Protein AF-A0A8J6UR47-F1 (afdb_monomer)

Solvent-accessible surface area (backbone atoms only — not comparable to full-atom values): 11056 Å² total; per-residue (Å²): 146,79,80,80,75,80,76,66,67,78,67,58,62,66,67,68,67,74,75,74,86,72,81,72,79,75,72,76,79,81,71,54,48,67,54,49,37,39,41,28,34,36,39,40,59,47,39,8,29,86,83,71,46,82,30,94,40,46,65,60,36,25,21,44,38,67,42,78,35,27,23,68,40,41,34,63,73,47,46,87,42,55,69,36,68,37,52,61,58,62,49,46,66,76,70,62,89,61,65,35,85,54,35,31,38,43,95,66,39,34,34,28,36,57,45,79,44,81,77,41,79,36,67,57,35,41,30,41,37,31,39,29,41,31,42,35,89,80,38,35,75,22,59,26,42,40,37,41,40,36,36,64,54,96,91,41,59,46,44,45,34,47,36,38,38,54,77,80,74,84,66,82,71,67,63,61,59,58,48,52,52,49,52,52,51,50,52,55,55,53,53,57,64,68,71,75,115

Structure (mmCIF, N/CA/C/O backbone):
data_AF-A0A8J6UR47-F1
#
_entry.id   AF-A0A8J6UR47-F1
#
loop_
_atom_site.group_PDB
_atom_site.id
_atom_site.type_symbol
_atom_site.label_atom_id
_atom_site.label_alt_id
_atom_site.label_comp_id
_atom_site.label_asym_id
_atom_site.label_entity_id
_atom_site.label_seq_id
_atom_site.pdbx_PDB_ins_code
_atom_site.Cartn_x
_atom_site.Cartn_y
_atom_site.Cartn_z
_atom_site.occupancy
_atom_site.B_iso_or_equiv
_atom_site.auth_seq_id
_atom_site.auth_comp_id
_atom_site.auth_asym_id
_atom_site.auth_atom_id
_atom_site.pdbx_PDB_model_num
ATOM 1 N N . MET A 1 1 ? -72.571 7.390 54.461 1.00 49.75 1 MET A N 1
ATOM 2 C CA . MET A 1 1 ? -71.162 6.994 54.233 1.00 49.75 1 MET A CA 1
ATOM 3 C C . MET A 1 1 ? -70.777 7.297 52.783 1.00 49.75 1 MET A C 1
ATOM 5 O O . MET A 1 1 ? -70.480 6.379 52.039 1.00 49.75 1 MET A O 1
ATOM 9 N N . GLU A 1 2 ? -70.810 8.562 52.348 1.00 52.50 2 GLU A N 1
ATOM 10 C CA . GLU A 1 2 ? -70.699 8.861 50.901 1.00 52.50 2 GLU A CA 1
ATOM 11 C C . GLU A 1 2 ? -69.886 10.122 50.566 1.00 52.50 2 GLU A C 1
ATOM 13 O O . GLU A 1 2 ? -69.765 10.511 49.412 1.00 52.50 2 GLU A O 1
ATOM 18 N N . GLU A 1 3 ? -69.267 10.759 51.563 1.00 49.03 3 GLU A N 1
ATOM 19 C CA . GLU A 1 3 ? -68.570 12.039 51.361 1.00 49.03 3 GLU A CA 1
ATOM 20 C C . GLU A 1 3 ? -67.036 11.911 51.318 1.00 49.03 3 GLU A C 1
ATOM 22 O O . GLU A 1 3 ? -66.323 12.862 51.001 1.00 49.03 3 GLU A O 1
ATOM 27 N N . LYS A 1 4 ? -66.488 10.717 51.592 1.00 50.34 4 LYS A N 1
ATOM 28 C CA . LYS A 1 4 ? -65.030 10.496 51.633 1.00 50.34 4 LYS A CA 1
ATOM 29 C C . LYS A 1 4 ? -64.396 10.064 50.303 1.00 50.34 4 LYS A C 1
ATOM 31 O O . LYS A 1 4 ? -63.174 10.098 50.205 1.00 50.34 4 LYS A O 1
ATOM 36 N N . MET A 1 5 ? -65.169 9.728 49.264 1.00 48.97 5 MET A N 1
ATOM 37 C CA . MET A 1 5 ? -64.606 9.206 48.000 1.00 48.97 5 MET A CA 1
ATOM 38 C C . MET A 1 5 ? -64.334 10.253 46.905 1.00 48.97 5 MET A C 1
ATOM 40 O O . MET A 1 5 ? -63.694 9.923 45.913 1.00 48.97 5 MET A O 1
ATOM 44 N N . LYS A 1 6 ? -64.728 11.526 47.066 1.00 47.56 6 LYS A N 1
ATOM 45 C CA . LYS A 1 6 ? -64.530 12.553 46.015 1.00 47.56 6 LYS A CA 1
ATOM 46 C C . LYS A 1 6 ? -63.194 13.307 46.057 1.00 47.56 6 LYS A C 1
ATOM 48 O O . LYS A 1 6 ? -62.893 14.041 45.123 1.00 47.56 6 LYS A O 1
ATOM 53 N N . LYS A 1 7 ? -62.367 13.134 47.096 1.00 48.09 7 LYS A N 1
ATOM 54 C CA . LYS A 1 7 ? -61.097 13.883 47.250 1.00 48.09 7 LYS A CA 1
ATOM 55 C C . LYS A 1 7 ? -59.827 13.083 46.938 1.00 48.09 7 LYS A C 1
ATOM 57 O O . LYS A 1 7 ? -58.738 13.644 47.031 1.00 48.09 7 LYS A O 1
ATOM 62 N N . LEU A 1 8 ? -59.940 11.809 46.553 1.00 44.16 8 LEU A N 1
ATOM 63 C CA . LEU A 1 8 ? -58.767 10.966 46.280 1.00 44.16 8 LEU A CA 1
ATOM 64 C C . LEU A 1 8 ? -58.253 11.044 44.832 1.00 44.16 8 LEU A C 1
ATOM 66 O O . LEU A 1 8 ? -57.141 10.605 44.565 1.00 44.16 8 LEU A O 1
ATOM 70 N N . VAL A 1 9 ? -59.020 11.625 43.907 1.00 50.41 9 VAL A N 1
ATOM 71 C CA . VAL A 1 9 ? -58.693 11.579 42.472 1.00 50.41 9 VAL A CA 1
ATOM 72 C C . VAL A 1 9 ? -57.673 12.639 41.993 1.00 50.41 9 VAL A C 1
ATOM 74 O O . VAL A 1 9 ? -56.889 12.304 41.110 1.00 50.41 9 VAL A O 1
ATOM 77 N N . PRO A 1 10 ? -57.538 13.868 42.547 1.00 39.75 10 PRO A N 1
ATOM 78 C CA . PRO A 1 10 ? -56.651 14.857 41.922 1.00 39.75 10 PRO A CA 1
ATOM 79 C C . PRO A 1 10 ? -55.172 14.729 42.329 1.00 39.75 10 PRO A C 1
ATOM 81 O O . PRO A 1 10 ? -54.323 15.377 41.725 1.00 39.75 10 PRO A O 1
ATOM 84 N N . LYS A 1 11 ? -54.823 13.911 43.335 1.00 38.84 11 LYS A N 1
ATOM 85 C CA . LYS A 1 11 ? -53.430 13.799 43.820 1.00 38.84 11 LYS A CA 1
ATOM 86 C C . LYS A 1 11 ? -52.596 12.723 43.118 1.00 38.84 11 LYS A C 1
ATOM 88 O O . LYS A 1 11 ? -51.374 12.790 43.180 1.00 38.84 11 LYS A O 1
ATOM 93 N N . MET A 1 12 ? -53.224 11.780 42.414 1.00 36.28 12 MET A N 1
ATOM 94 C CA . MET A 1 12 ? -52.506 10.732 41.673 1.00 36.28 12 MET A CA 1
ATOM 95 C C . MET A 1 12 ? -52.068 11.164 40.264 1.00 36.28 12 MET A C 1
ATOM 97 O O . MET A 1 12 ? -51.089 10.625 39.758 1.00 36.28 12 MET A O 1
ATOM 101 N N . SER A 1 13 ? -52.695 12.181 39.658 1.00 38.81 13 SER A N 1
ATOM 102 C CA . SER A 1 13 ? -52.268 12.693 38.341 1.00 38.81 13 SER A CA 1
ATOM 103 C C . SER A 1 13 ? -51.018 13.575 38.382 1.00 38.81 13 SER A C 1
ATOM 105 O O . SER A 1 13 ? -50.321 13.666 37.379 1.00 38.81 13 SER A O 1
ATOM 107 N N . ALA A 1 14 ? -50.689 14.193 39.521 1.00 36.78 14 ALA A N 1
ATOM 108 C CA . ALA A 1 14 ? -49.487 15.026 39.632 1.00 36.78 14 ALA A CA 1
ATOM 109 C C . ALA A 1 14 ? -48.205 14.205 39.864 1.00 36.78 14 ALA A C 1
ATOM 111 O O . ALA A 1 14 ? -47.115 14.666 39.544 1.00 36.78 14 ALA A O 1
ATOM 112 N N . PHE A 1 15 ? -48.325 12.980 40.387 1.00 36.59 15 PHE A N 1
ATOM 113 C CA . PHE A 1 15 ? -47.167 12.125 40.671 1.00 36.59 15 PHE A CA 1
ATOM 114 C C . PHE A 1 15 ? -46.784 11.220 39.489 1.00 36.59 15 PHE A C 1
ATOM 116 O O . PHE A 1 15 ? -45.647 10.770 39.403 1.00 36.59 15 PHE A O 1
ATOM 123 N N . LEU A 1 16 ? -47.705 10.998 38.543 1.00 36.16 16 LEU A N 1
ATOM 124 C CA . LEU A 1 16 ? -47.467 10.173 37.352 1.00 36.16 16 LEU A CA 1
ATOM 125 C C . LEU A 1 16 ? -47.016 10.981 36.119 1.00 36.16 16 LEU A C 1
ATOM 127 O O . LEU A 1 16 ? -46.625 10.396 35.115 1.00 36.16 16 LEU A O 1
ATOM 131 N N . MET A 1 17 ? -47.026 12.317 36.187 1.00 37.50 17 MET A N 1
ATOM 132 C CA . MET A 1 17 ? -46.558 13.192 35.097 1.00 37.50 17 MET A CA 1
ATOM 133 C C . MET A 1 17 ? -45.096 13.646 35.268 1.00 37.50 17 MET A C 1
ATOM 135 O O . MET A 1 17 ? -44.550 14.329 34.409 1.00 37.50 17 MET A O 1
ATOM 139 N N . MET A 1 18 ? -44.443 13.250 36.366 1.00 41.25 18 MET A N 1
ATOM 140 C CA . MET A 1 18 ? -43.078 13.664 36.724 1.00 41.25 18 MET A CA 1
ATOM 141 C C . MET A 1 18 ? -42.034 12.549 36.534 1.00 41.25 18 MET A C 1
ATOM 143 O O . MET A 1 18 ? -40.922 12.648 37.043 1.00 41.25 18 MET A O 1
ATOM 147 N N . ALA A 1 19 ? -42.385 11.491 35.795 1.00 40.53 19 ALA A N 1
ATOM 148 C CA . ALA A 1 19 ? -41.498 10.368 35.472 1.00 40.53 19 ALA A CA 1
ATOM 149 C C . ALA A 1 19 ? -41.105 10.298 33.979 1.00 40.53 19 ALA A C 1
ATOM 151 O O . ALA A 1 19 ? -40.343 9.420 33.588 1.00 40.53 19 ALA A O 1
ATOM 152 N N . THR A 1 20 ? -41.589 11.220 33.139 1.00 46.50 20 THR A N 1
ATOM 153 C CA . THR A 1 20 ? -41.440 11.170 31.669 1.00 46.50 20 THR A CA 1
ATOM 154 C C . THR A 1 20 ? -40.542 12.255 31.065 1.00 46.50 20 THR A C 1
ATOM 156 O O . THR A 1 20 ? -40.419 12.320 29.848 1.00 46.50 20 THR A O 1
ATOM 159 N N . PHE A 1 21 ? -39.860 13.076 31.874 1.00 45.94 21 PHE A N 1
ATOM 160 C CA . PHE A 1 21 ? -38.950 14.128 31.374 1.00 45.94 21 PHE A CA 1
ATOM 161 C C . PHE A 1 21 ? -37.454 13.779 31.481 1.00 45.94 21 PHE A C 1
ATOM 163 O O . PHE A 1 21 ? -36.591 14.632 31.304 1.00 45.94 21 PHE A O 1
ATOM 170 N N . GLY A 1 22 ? -37.137 12.524 31.797 1.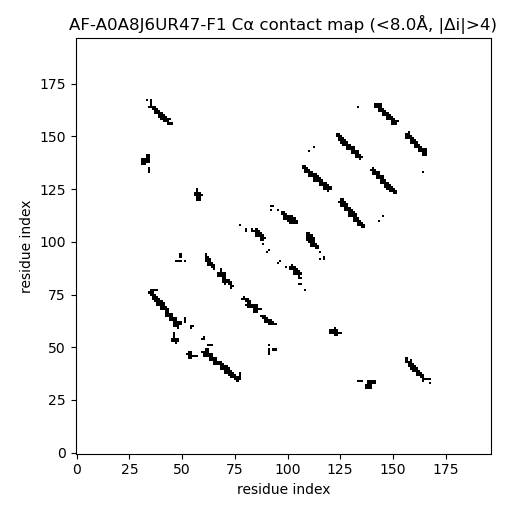00 44.84 22 GLY A N 1
ATOM 171 C CA . GLY A 1 22 ? -35.772 12.061 32.039 1.00 44.84 22 GLY A CA 1
ATOM 172 C C . GLY A 1 22 ? -35.298 10.999 31.056 1.00 44.84 22 GLY A C 1
ATOM 173 O O . GLY A 1 22 ? -34.491 10.162 31.444 1.00 44.84 22 GLY A O 1
ATOM 174 N N . MET A 1 23 ? -35.793 10.972 29.814 1.00 48.00 23 MET A N 1
ATOM 175 C CA . MET A 1 23 ? -35.152 10.161 28.775 1.00 48.00 23 MET A CA 1
ATOM 176 C C . MET A 1 23 ? -33.895 10.911 28.329 1.00 48.00 23 MET A C 1
ATOM 178 O O . MET A 1 23 ? -33.895 11.639 27.340 1.00 48.00 23 MET A O 1
ATOM 182 N N . PHE A 1 24 ? -32.845 10.804 29.151 1.00 48.91 24 PHE A N 1
ATOM 183 C CA . PHE A 1 24 ? -31.494 11.206 28.791 1.00 48.91 24 PHE A CA 1
ATOM 184 C C . PHE A 1 24 ? -31.166 10.509 27.473 1.00 48.91 24 PHE A C 1
ATOM 186 O O . PHE A 1 24 ? -31.014 9.288 27.419 1.00 48.91 24 PHE A O 1
ATOM 193 N N . LEU A 1 25 ? -31.097 11.302 26.406 1.00 47.34 25 LEU A N 1
ATOM 194 C CA . LEU A 1 25 ? -30.374 10.962 25.195 1.00 47.34 25 LEU A CA 1
ATOM 195 C C . LEU A 1 25 ? -28.933 10.672 25.620 1.00 47.34 25 LEU A C 1
ATOM 197 O O . LEU A 1 25 ? -28.100 11.571 25.695 1.00 47.34 25 LEU A O 1
ATOM 201 N N . PHE A 1 26 ? -28.637 9.414 25.934 1.00 49.38 26 PHE A N 1
ATOM 202 C CA . PHE A 1 26 ? -27.277 8.922 25.841 1.00 49.38 26 PHE A CA 1
ATOM 203 C C . PHE A 1 26 ? -26.979 8.865 24.348 1.00 49.38 26 PHE A C 1
ATOM 205 O O . PHE A 1 26 ? -27.201 7.850 23.693 1.00 49.38 26 PHE A O 1
ATOM 212 N N . ALA A 1 27 ? -26.552 9.997 23.787 1.00 51.75 27 ALA A N 1
ATOM 213 C CA . ALA A 1 27 ? -25.827 9.975 22.536 1.00 51.75 27 ALA A CA 1
ATOM 214 C C . ALA A 1 27 ? -24.599 9.104 22.805 1.00 51.75 27 ALA A C 1
ATOM 216 O O . ALA A 1 27 ? -23.690 9.504 23.534 1.00 51.75 27 ALA A O 1
ATOM 217 N N . THR A 1 28 ? -24.619 7.870 22.308 1.00 46.50 28 THR A N 1
ATOM 218 C CA . THR A 1 28 ? -23.415 7.057 22.236 1.00 46.50 28 THR A CA 1
ATOM 219 C C . THR A 1 28 ? -22.455 7.850 21.370 1.00 46.50 28 THR A C 1
ATOM 221 O O . THR A 1 28 ? -22.660 7.970 20.163 1.00 46.50 28 THR A O 1
ATOM 224 N N . ILE A 1 29 ? -21.455 8.464 21.993 1.00 53.41 29 ILE A N 1
ATOM 225 C CA . ILE A 1 29 ? -20.304 8.987 21.272 1.00 53.41 29 ILE A CA 1
ATOM 226 C C . ILE A 1 29 ? -19.647 7.750 20.662 1.00 53.41 29 ILE A C 1
ATOM 228 O O . ILE A 1 29 ? -18.972 6.994 21.357 1.00 53.41 29 ILE A O 1
ATOM 232 N N . VAL A 1 30 ? -19.947 7.478 19.391 1.00 54.88 30 VAL A N 1
ATOM 233 C CA . VAL A 1 30 ? -19.184 6.525 18.590 1.00 54.88 30 VAL A CA 1
ATOM 234 C C . VAL A 1 30 ? -17.845 7.209 18.359 1.00 54.88 30 VAL A C 1
ATOM 236 O O . VAL A 1 30 ? -17.713 8.040 17.469 1.00 54.88 30 VAL A O 1
ATOM 239 N N . SER A 1 31 ? -16.886 6.949 19.246 1.00 66.44 31 SER A N 1
ATOM 240 C CA . SER A 1 31 ? -15.482 7.200 18.940 1.00 66.44 31 SER A CA 1
ATOM 241 C C . SER A 1 31 ? -15.038 6.032 18.083 1.00 66.44 31 SER A C 1
ATOM 243 O O . SER A 1 31 ? -15.107 4.888 18.539 1.00 66.44 31 SER A O 1
ATOM 245 N N . ALA A 1 32 ? -14.626 6.303 16.853 1.00 75.50 32 ALA A N 1
ATOM 246 C CA . ALA A 1 32 ? -13.892 5.306 16.108 1.00 75.50 32 ALA A CA 1
ATOM 247 C C . ALA A 1 32 ? -12.493 5.174 16.740 1.00 75.50 32 ALA A C 1
ATOM 249 O O . ALA A 1 32 ? -12.007 6.092 17.402 1.00 75.50 32 ALA A O 1
ATOM 250 N N . ALA A 1 33 ? -11.921 3.975 16.684 1.00 87.31 33 ALA A N 1
ATOM 251 C CA . ALA A 1 33 ? -10.564 3.721 17.154 1.00 87.31 33 ALA A CA 1
ATOM 252 C C . ALA A 1 33 ? -9.613 3.760 15.949 1.00 87.31 33 ALA A C 1
ATOM 254 O O . ALA A 1 33 ? -10.063 3.488 14.832 1.00 87.31 33 ALA A O 1
ATOM 255 N N . PRO A 1 34 ? -8.319 4.068 16.140 1.00 90.56 34 PRO A N 1
ATOM 256 C CA . PRO A 1 34 ? -7.341 3.897 15.076 1.00 90.56 34 PRO A CA 1
ATOM 257 C C . PRO A 1 34 ? -7.241 2.422 14.673 1.00 90.56 34 PRO A C 1
ATOM 259 O O . PRO A 1 34 ? -7.461 1.529 15.492 1.00 90.56 34 PRO A O 1
ATOM 262 N N . ILE A 1 35 ? -6.868 2.184 13.420 1.00 89.56 35 ILE A N 1
ATOM 263 C CA . ILE A 1 35 ? -6.634 0.851 12.866 1.00 89.56 35 ILE A CA 1
ATOM 264 C C . ILE A 1 35 ? -5.319 0.315 13.433 1.00 89.56 35 ILE A C 1
ATOM 266 O O . ILE A 1 35 ? -4.281 0.963 13.316 1.00 89.56 35 ILE A O 1
ATOM 270 N N . VAL A 1 36 ? -5.345 -0.877 14.024 1.00 91.56 36 VAL A N 1
ATOM 271 C CA . VAL A 1 36 ? -4.174 -1.555 14.582 1.00 91.56 36 VAL A CA 1
ATOM 272 C C . VAL A 1 36 ? -4.062 -2.966 14.021 1.00 91.56 36 VAL A C 1
ATOM 274 O O . VAL A 1 36 ? -4.897 -3.835 14.267 1.00 91.56 36 VAL A O 1
ATOM 277 N N . GLY A 1 37 ? -2.967 -3.237 13.323 1.00 89.56 37 GLY A N 1
ATOM 278 C CA . GLY A 1 37 ? -2.638 -4.572 12.858 1.00 89.56 37 GLY A CA 1
ATOM 279 C C . GLY A 1 37 ? -1.508 -4.590 11.842 1.00 89.56 37 GLY A C 1
ATOM 280 O O . GLY A 1 37 ? -0.879 -3.575 11.537 1.00 89.56 37 GLY A O 1
ATOM 281 N N . GLU A 1 38 ? -1.277 -5.781 11.312 1.00 89.12 38 GLU A N 1
ATOM 282 C CA . GLU A 1 38 ? -0.366 -6.009 10.201 1.00 89.12 38 GLU A CA 1
ATOM 283 C C . GLU A 1 38 ? -1.128 -6.737 9.105 1.00 89.12 38 GLU A C 1
ATOM 285 O O . GLU A 1 38 ? -1.902 -7.663 9.375 1.00 89.12 38 GLU A O 1
ATOM 290 N N . ILE A 1 39 ? -0.888 -6.313 7.871 1.00 92.62 39 ILE A N 1
ATOM 291 C CA . ILE A 1 39 ? -1.375 -6.992 6.688 1.00 92.62 39 ILE A CA 1
ATOM 292 C C . ILE A 1 39 ? -0.223 -7.171 5.707 1.00 92.62 39 ILE A C 1
ATOM 294 O O . ILE A 1 39 ? 0.480 -6.231 5.336 1.00 92.62 39 ILE A O 1
ATOM 298 N N . GLN A 1 40 ? -0.013 -8.419 5.316 1.00 93.12 40 GLN A N 1
ATOM 299 C CA . GLN A 1 40 ? 0.973 -8.819 4.335 1.00 93.12 40 GLN A CA 1
ATOM 300 C C . GLN A 1 40 ? 0.282 -9.474 3.169 1.00 93.12 40 GLN A C 1
ATOM 302 O O . GLN A 1 40 ? -0.748 -10.143 3.299 1.00 93.12 40 GLN A O 1
ATOM 307 N N . PHE A 1 41 ? 0.914 -9.345 2.026 1.00 91.06 41 PHE A N 1
ATOM 308 C CA . PHE A 1 41 ? 0.325 -9.829 0.799 1.00 91.06 41 PHE A CA 1
ATOM 309 C C . PHE A 1 41 ? 1.388 -10.306 -0.173 1.00 91.06 41 PHE A C 1
ATOM 311 O O . PHE A 1 41 ? 2.594 -10.090 -0.010 1.00 91.06 41 PHE A O 1
ATOM 318 N N . GLU A 1 42 ? 0.894 -11.068 -1.128 1.00 88.44 42 GLU A N 1
ATOM 319 C CA . GLU A 1 42 ? 1.654 -11.794 -2.119 1.00 88.44 42 GLU A CA 1
ATOM 320 C C . GLU A 1 42 ? 0.897 -11.755 -3.441 1.00 88.44 42 GLU A C 1
ATOM 322 O O . GLU A 1 42 ? -0.310 -11.518 -3.482 1.00 88.44 42 GLU A O 1
ATOM 327 N N . GLY A 1 43 ? 1.615 -11.952 -4.533 1.00 86.50 43 GLY A N 1
ATOM 328 C CA . GLY A 1 43 ? 1.044 -11.879 -5.866 1.00 86.50 43 GLY A CA 1
ATOM 329 C C . GLY A 1 43 ? 2.143 -11.760 -6.899 1.00 86.50 43 GLY A C 1
ATOM 330 O O . GLY A 1 43 ? 3.304 -12.090 -6.625 1.00 86.50 43 GLY A O 1
ATOM 331 N N . SER A 1 44 ? 1.769 -11.263 -8.070 1.00 83.31 44 SER A N 1
ATOM 332 C CA . SER A 1 44 ? 2.675 -11.062 -9.191 1.00 83.31 44 SER A CA 1
ATOM 333 C C . SER A 1 44 ? 2.649 -9.616 -9.678 1.00 83.31 44 SER A C 1
ATOM 335 O O . SER A 1 44 ? 1.719 -8.857 -9.411 1.00 83.31 44 SER A O 1
ATOM 337 N N . SER A 1 45 ? 3.734 -9.191 -10.321 1.00 87.00 45 SER A N 1
ATOM 338 C CA . SER A 1 45 ? 3.824 -7.860 -10.920 1.00 87.00 45 SER A CA 1
ATOM 339 C C . SER A 1 45 ? 4.652 -7.919 -12.179 1.00 87.00 45 SER A C 1
ATOM 341 O O . SER A 1 45 ? 5.678 -8.611 -12.231 1.00 87.00 45 SER A O 1
ATOM 343 N N . GLN A 1 46 ? 4.253 -7.112 -13.148 1.00 88.69 46 GLN A N 1
ATOM 344 C CA . GLN A 1 46 ? 5.050 -6.807 -14.317 1.00 88.69 46 GLN A CA 1
ATOM 345 C C . GLN A 1 46 ? 5.843 -5.530 -14.056 1.00 88.69 46 GLN A C 1
ATOM 347 O O . GLN A 1 46 ? 5.309 -4.529 -13.577 1.00 88.69 46 GLN A O 1
ATOM 352 N N . LEU A 1 47 ? 7.132 -5.572 -14.374 1.00 91.06 47 LEU A N 1
ATOM 353 C CA . LEU A 1 47 ? 7.970 -4.382 -14.386 1.00 91.06 47 LEU A CA 1
ATOM 354 C C . LEU A 1 47 ? 7.601 -3.542 -15.599 1.00 91.06 47 LEU A C 1
ATOM 356 O O . LEU A 1 47 ? 7.392 -4.102 -16.677 1.00 91.06 47 LEU A O 1
ATOM 360 N N . THR A 1 48 ? 7.564 -2.221 -15.448 1.00 92.88 48 THR A N 1
ATOM 361 C CA . THR A 1 48 ? 7.320 -1.320 -16.574 1.00 92.88 48 THR A CA 1
ATOM 362 C C . THR A 1 48 ? 8.311 -0.173 -16.659 1.00 92.88 48 THR A C 1
ATOM 364 O O . THR A 1 48 ? 8.943 0.178 -15.668 1.00 92.88 48 THR A O 1
ATOM 367 N N . ASP A 1 49 ? 8.436 0.421 -17.842 1.00 93.50 49 ASP A N 1
ATOM 368 C CA . ASP A 1 49 ? 9.020 1.754 -18.021 1.00 93.50 49 ASP A CA 1
ATOM 369 C C . ASP A 1 49 ? 8.027 2.859 -17.591 1.00 93.50 49 ASP A C 1
ATOM 371 O O . ASP A 1 49 ? 6.883 2.575 -17.212 1.00 93.50 49 ASP A O 1
ATOM 375 N N . GLY A 1 50 ? 8.440 4.129 -17.668 1.00 90.38 50 GLY A N 1
ATOM 376 C CA . GLY A 1 50 ? 7.616 5.298 -17.345 1.00 90.38 50 GLY A CA 1
ATOM 377 C C . GLY A 1 50 ? 6.417 5.518 -18.275 1.00 90.38 50 GLY A C 1
ATOM 378 O O . GLY A 1 50 ? 5.576 6.372 -18.003 1.00 90.38 50 GLY A O 1
ATOM 379 N N . ALA A 1 51 ? 6.309 4.744 -19.358 1.00 90.69 51 ALA A N 1
ATOM 380 C CA . ALA A 1 51 ? 5.171 4.716 -20.271 1.00 90.69 51 ALA A CA 1
ATOM 381 C C . ALA A 1 51 ? 4.316 3.442 -20.110 1.00 90.69 51 ALA A C 1
ATOM 383 O O . ALA A 1 51 ? 3.446 3.180 -20.944 1.00 90.69 51 ALA A O 1
ATOM 384 N N . TYR A 1 52 ? 4.526 2.672 -19.036 1.00 90.56 52 TYR A N 1
ATOM 385 C CA . TYR A 1 52 ? 3.814 1.433 -18.720 1.00 90.56 52 TYR A CA 1
ATOM 386 C C . TYR A 1 52 ? 4.027 0.271 -19.714 1.00 90.56 52 TYR A C 1
ATOM 388 O O . TYR A 1 52 ? 3.233 -0.683 -19.724 1.00 90.56 52 TYR A O 1
ATOM 396 N N . ASN A 1 53 ? 5.088 0.301 -20.525 1.00 91.75 53 ASN A N 1
ATOM 397 C CA . ASN A 1 53 ? 5.495 -0.843 -21.347 1.00 91.75 53 ASN A CA 1
ATOM 398 C C . ASN A 1 53 ? 6.321 -1.831 -20.513 1.00 91.75 53 ASN A C 1
ATOM 400 O O . ASN A 1 53 ? 7.030 -1.387 -19.615 1.00 91.75 53 ASN A O 1
ATOM 404 N N . PRO A 1 54 ? 6.293 -3.145 -20.806 1.00 89.12 54 PRO A N 1
ATOM 405 C CA . PRO A 1 54 ? 7.075 -4.129 -20.059 1.00 89.12 54 PRO A CA 1
ATOM 406 C C . PRO A 1 54 ? 8.579 -3.816 -20.039 1.00 89.12 54 PRO A C 1
ATOM 408 O O . PRO A 1 54 ? 9.205 -3.659 -21.088 1.00 89.12 54 PRO A O 1
ATOM 411 N N . ALA A 1 55 ? 9.161 -3.778 -18.843 1.00 86.62 55 ALA A N 1
ATOM 412 C CA . ALA A 1 55 ? 10.597 -3.680 -18.623 1.00 86.62 55 ALA A CA 1
ATOM 413 C C . ALA A 1 55 ? 11.197 -5.075 -18.393 1.00 86.62 55 ALA A C 1
ATOM 415 O O . ALA A 1 55 ? 10.614 -5.930 -17.728 1.00 86.62 55 ALA A O 1
ATOM 416 N N . GLN A 1 56 ? 12.396 -5.303 -18.930 1.00 81.50 56 GLN A N 1
ATOM 417 C CA . GLN A 1 56 ? 13.022 -6.632 -18.935 1.00 81.50 56 GLN A CA 1
ATOM 418 C C . GLN A 1 56 ? 13.796 -6.948 -17.650 1.00 81.50 56 GLN A C 1
ATOM 420 O O . GLN A 1 56 ? 14.081 -8.111 -17.374 1.00 81.50 56 GLN A O 1
ATOM 425 N N . THR A 1 57 ? 14.182 -5.922 -16.892 1.00 83.56 57 THR A N 1
ATOM 426 C CA . THR A 1 57 ? 14.979 -6.053 -15.667 1.00 83.56 57 THR A CA 1
ATOM 427 C C . THR A 1 57 ? 14.532 -5.032 -14.634 1.00 83.56 57 THR A C 1
ATOM 429 O O . THR A 1 57 ? 13.973 -3.996 -15.002 1.00 83.56 57 THR A O 1
ATOM 432 N N . PHE A 1 58 ? 14.841 -5.280 -13.358 1.00 86.88 58 PHE A N 1
ATOM 433 C CA . PHE A 1 58 ? 14.613 -4.286 -12.311 1.00 86.88 58 PHE A CA 1
ATOM 434 C C . PHE A 1 58 ? 15.421 -3.013 -12.565 1.00 86.88 58 PHE A C 1
ATOM 436 O O . PHE A 1 58 ? 14.867 -1.935 -12.422 1.00 86.88 58 PHE A O 1
ATOM 443 N N . ALA A 1 59 ? 16.664 -3.111 -13.049 1.00 87.31 59 ALA A N 1
ATOM 444 C CA . ALA A 1 59 ? 17.517 -1.949 -13.326 1.00 87.31 59 ALA A CA 1
ATOM 445 C C . ALA A 1 59 ? 16.943 -0.980 -14.379 1.00 87.31 59 ALA A C 1
ATOM 447 O O . ALA A 1 59 ? 17.282 0.197 -14.371 1.00 87.31 59 ALA A O 1
ATOM 448 N N . SER A 1 60 ? 16.099 -1.474 -15.287 1.00 88.31 60 SER A N 1
ATOM 449 C CA . SER A 1 60 ? 15.403 -0.670 -16.301 1.00 88.31 60 SER A CA 1
ATOM 450 C C . SER A 1 60 ? 13.950 -0.354 -15.937 1.00 88.31 60 SER A C 1
ATOM 452 O O . SER A 1 60 ? 13.245 0.249 -16.737 1.00 88.31 60 SER A O 1
ATOM 454 N N . ALA A 1 61 ? 13.462 -0.866 -14.807 1.00 92.56 61 ALA A N 1
ATOM 455 C CA . ALA A 1 61 ? 12.091 -0.652 -14.381 1.00 92.56 61 ALA A CA 1
ATOM 456 C C . ALA A 1 61 ? 11.960 0.738 -13.760 1.00 92.56 61 ALA A C 1
ATOM 458 O O . ALA A 1 61 ? 12.767 1.124 -12.918 1.00 92.56 61 ALA A O 1
ATOM 459 N N . GLU A 1 62 ? 10.910 1.441 -14.153 1.00 95.50 62 GLU A N 1
ATOM 460 C CA . GLU A 1 62 ? 10.510 2.741 -13.617 1.00 95.50 62 GLU A CA 1
ATOM 461 C C . GLU A 1 62 ? 9.130 2.659 -12.948 1.00 95.50 62 GLU A C 1
ATOM 463 O O . GLU A 1 62 ? 8.766 3.536 -12.167 1.00 95.50 62 GLU A O 1
ATOM 468 N N . GLY A 1 63 ? 8.363 1.598 -13.227 1.00 94.62 63 GLY A N 1
ATOM 469 C CA . GLY A 1 63 ? 7.033 1.362 -12.685 1.00 94.62 63 GLY A CA 1
ATOM 470 C C . GLY A 1 63 ? 6.701 -0.107 -12.453 1.00 94.62 63 GLY A C 1
ATOM 471 O O . GLY A 1 63 ? 7.467 -1.019 -12.786 1.00 94.62 63 GLY A O 1
ATOM 472 N N . LEU A 1 64 ? 5.540 -0.310 -11.840 1.00 93.44 64 LEU A N 1
ATOM 473 C CA . LEU A 1 64 ? 4.972 -1.606 -11.503 1.00 93.44 64 LEU A CA 1
ATOM 474 C C . LEU A 1 64 ? 3.528 -1.675 -11.981 1.00 93.44 64 LEU A C 1
ATOM 476 O O . LEU A 1 64 ? 2.744 -0.754 -11.749 1.00 93.44 64 LEU A O 1
ATOM 480 N N . LYS A 1 65 ? 3.192 -2.812 -12.590 1.00 92.06 65 LYS A N 1
ATOM 481 C CA . LYS A 1 65 ? 1.815 -3.254 -12.788 1.00 92.06 65 LYS A CA 1
ATOM 482 C C . LYS A 1 65 ? 1.536 -4.463 -11.924 1.00 92.06 65 LYS A C 1
ATOM 484 O O . LYS A 1 65 ? 2.281 -5.440 -12.013 1.00 92.06 65 LYS A O 1
ATOM 489 N N . PHE A 1 66 ? 0.508 -4.404 -11.097 1.00 91.19 66 PHE A N 1
ATOM 490 C CA . PHE A 1 66 ? 0.162 -5.474 -10.171 1.00 91.19 66 PHE A CA 1
ATOM 491 C C . PHE A 1 66 ? -0.847 -6.432 -10.798 1.00 91.19 66 PHE A C 1
ATOM 493 O O . PHE A 1 66 ? -1.771 -6.013 -11.487 1.00 91.19 66 PHE A O 1
ATOM 500 N N . ASP A 1 67 ? -0.671 -7.727 -10.543 1.00 85.81 67 ASP A N 1
ATOM 501 C CA . ASP A 1 67 ? -1.564 -8.771 -11.038 1.00 85.81 67 ASP A CA 1
ATOM 502 C C . ASP A 1 67 ? -1.753 -9.872 -9.985 1.00 85.81 67 ASP A C 1
ATOM 504 O O . ASP A 1 67 ? -0.798 -10.306 -9.328 1.00 85.81 67 ASP A O 1
ATOM 508 N N . ASP A 1 68 ? -3.000 -10.310 -9.818 1.00 86.25 68 ASP A N 1
ATOM 509 C CA . ASP A 1 68 ? -3.415 -11.342 -8.861 1.00 86.25 68 ASP A CA 1
ATOM 510 C C . ASP A 1 68 ? -2.841 -11.158 -7.440 1.00 86.25 68 ASP A C 1
ATOM 512 O O . ASP A 1 68 ? -2.189 -12.035 -6.865 1.00 86.25 68 ASP A O 1
ATOM 516 N N . VAL A 1 69 ? -3.086 -9.990 -6.844 1.00 91.38 69 VAL A N 1
ATOM 517 C CA . VAL A 1 69 ? -2.633 -9.688 -5.482 1.00 91.38 69 VAL A CA 1
ATOM 518 C C . VAL A 1 69 ? -3.607 -10.244 -4.441 1.00 91.38 69 VAL A C 1
ATOM 520 O O . VAL A 1 69 ? -4.810 -9.982 -4.471 1.00 91.38 69 VAL A O 1
ATOM 523 N N . THR A 1 70 ? -3.084 -10.986 -3.466 1.00 93.44 70 THR A N 1
ATOM 524 C CA . THR A 1 70 ? -3.863 -11.597 -2.383 1.00 93.44 70 THR A CA 1
ATOM 525 C C . THR A 1 70 ? -3.227 -11.367 -1.020 1.00 93.44 70 THR A C 1
ATOM 527 O O . THR A 1 70 ? -2.014 -11.205 -0.882 1.00 93.44 70 THR A O 1
ATOM 530 N N . VAL A 1 71 ? -4.054 -11.359 0.022 1.00 93.56 71 VAL A N 1
ATOM 531 C CA . VAL A 1 71 ? -3.588 -11.268 1.407 1.00 93.56 71 VAL A CA 1
ATOM 532 C C . VAL A 1 71 ? -2.977 -12.593 1.836 1.00 93.56 71 VAL A C 1
ATOM 534 O O . VAL A 1 71 ? -3.664 -13.601 1.983 1.00 93.56 71 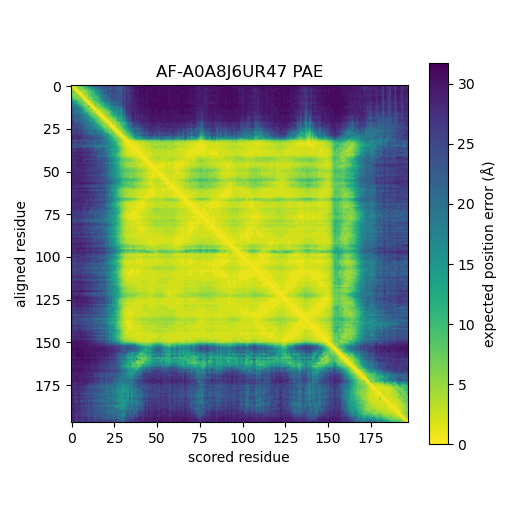VAL A O 1
ATOM 537 N N . LYS A 1 72 ? -1.680 -12.578 2.116 1.00 91.56 72 LYS A N 1
ATOM 538 C CA . LYS A 1 72 ? -0.942 -13.731 2.630 1.00 91.56 72 LYS A CA 1
ATOM 539 C C . LYS A 1 72 ? -1.218 -13.938 4.114 1.00 91.56 72 LYS A C 1
ATOM 541 O O . LYS A 1 72 ? -1.387 -15.061 4.585 1.00 91.56 72 LYS A O 1
ATOM 546 N N . PHE A 1 73 ? -1.219 -12.836 4.858 1.00 90.00 73 PHE A N 1
ATOM 547 C CA . PHE A 1 73 ? -1.289 -12.841 6.309 1.00 90.00 73 PHE A CA 1
ATOM 548 C C . PHE A 1 73 ? -1.923 -11.547 6.814 1.00 90.00 73 PHE A C 1
ATOM 550 O O . PHE A 1 73 ? -1.627 -10.465 6.317 1.00 90.00 73 PHE A O 1
ATOM 557 N N . SER A 1 74 ? -2.791 -11.654 7.813 1.00 92.50 74 SER A N 1
ATOM 558 C CA . SER A 1 74 ? -3.471 -10.521 8.428 1.00 92.50 74 SER A CA 1
ATOM 559 C C . SER A 1 74 ? -3.741 -10.787 9.906 1.00 92.50 74 SER A C 1
ATOM 561 O O . SER A 1 74 ? -4.163 -11.882 10.289 1.00 92.50 74 SER A O 1
ATOM 563 N N . ILE A 1 75 ? -3.493 -9.778 10.740 1.00 91.12 75 ILE A N 1
ATOM 564 C CA . ILE A 1 75 ? -3.724 -9.798 12.191 1.00 91.12 75 ILE A CA 1
ATOM 565 C C . ILE A 1 75 ? -4.265 -8.452 12.678 1.00 91.12 75 ILE A C 1
ATOM 567 O O . ILE A 1 75 ? -4.222 -7.454 11.959 1.00 91.12 75 ILE A O 1
ATOM 571 N N . GLY A 1 76 ? -4.746 -8.417 13.923 1.00 93.06 76 GLY A N 1
ATOM 572 C CA . GLY A 1 76 ? -5.370 -7.223 14.496 1.00 93.06 76 GLY A CA 1
ATOM 573 C C . GLY A 1 76 ? -6.691 -6.919 13.798 1.00 93.06 76 GLY A C 1
ATOM 574 O O . GLY A 1 76 ? -7.461 -7.835 13.515 1.00 93.06 76 GLY A O 1
ATOM 575 N N . ASP A 1 77 ? -6.931 -5.655 13.473 1.00 93.38 77 ASP A N 1
ATOM 576 C CA . ASP A 1 77 ? -8.154 -5.221 12.793 1.00 93.38 77 ASP A CA 1
ATOM 577 C C . ASP A 1 77 ? -8.274 -5.771 11.367 1.00 93.38 77 ASP A C 1
ATOM 579 O O . ASP A 1 77 ? -9.381 -5.938 10.856 1.00 93.38 77 ASP A O 1
ATOM 583 N N . PHE A 1 78 ? -7.150 -6.135 10.743 1.00 94.75 78 PHE A N 1
ATOM 584 C CA . PHE A 1 78 ? -7.142 -6.789 9.435 1.00 94.75 78 PHE A CA 1
ATOM 585 C C . PHE A 1 78 ? -7.498 -8.279 9.501 1.00 94.75 78 PHE A C 1
ATOM 587 O O . PHE A 1 78 ? -7.643 -8.902 8.447 1.00 94.75 78 PHE A O 1
ATOM 594 N N . ALA A 1 79 ? -7.620 -8.873 10.694 1.00 94.81 79 ALA A N 1
ATOM 595 C CA . ALA A 1 79 ? -7.863 -10.303 10.842 1.00 94.81 79 ALA A CA 1
ATOM 596 C C . ALA A 1 79 ? -9.117 -10.757 10.076 1.00 94.81 79 ALA A C 1
ATOM 598 O O . ALA A 1 79 ? -10.158 -10.102 10.079 1.00 94.81 79 ALA A O 1
ATOM 599 N N . GLY A 1 80 ? -9.010 -11.921 9.433 1.00 94.88 80 GLY A N 1
ATOM 600 C CA . GLY A 1 80 ? -10.082 -12.493 8.612 1.00 94.88 80 GLY A CA 1
ATOM 601 C C . GLY A 1 80 ? -9.996 -12.148 7.125 1.00 94.88 80 GLY A C 1
ATOM 602 O O . GLY A 1 80 ? -10.785 -12.682 6.355 1.00 94.88 80 GLY A O 1
ATOM 603 N N . ASN A 1 81 ? -9.017 -11.340 6.705 1.00 94.88 81 ASN A N 1
ATOM 604 C CA . ASN A 1 81 ? -8.771 -11.064 5.288 1.00 94.88 81 ASN A CA 1
ATOM 605 C C . ASN A 1 81 ? -7.777 -12.040 4.638 1.00 94.88 81 ASN A C 1
ATOM 607 O O . ASN A 1 81 ? -7.451 -11.852 3.475 1.00 94.88 81 ASN A O 1
ATOM 611 N N . ASN A 1 82 ? -7.281 -13.073 5.333 1.00 94.50 82 ASN A N 1
ATOM 612 C CA . ASN A 1 82 ? -6.362 -14.052 4.732 1.00 94.50 82 ASN A CA 1
ATOM 613 C C . ASN A 1 82 ? -6.954 -14.657 3.449 1.00 94.50 82 ASN A C 1
ATOM 615 O O . ASN A 1 82 ? -8.114 -15.065 3.425 1.00 94.50 82 ASN A O 1
ATOM 619 N N . SER A 1 83 ? -6.132 -14.722 2.404 1.00 95.19 83 SER A N 1
ATOM 620 C CA . SER A 1 83 ? -6.477 -15.153 1.047 1.00 95.19 83 SER A CA 1
ATOM 621 C C . SER A 1 83 ? -7.515 -14.285 0.325 1.00 95.19 83 SER A C 1
ATOM 623 O O . SER A 1 83 ? -7.930 -14.640 -0.776 1.00 95.19 83 SER A O 1
ATOM 625 N N . ALA A 1 84 ? -7.926 -13.146 0.892 1.00 96.44 84 ALA A N 1
ATOM 626 C CA . ALA A 1 84 ? -8.762 -12.193 0.178 1.00 96.44 84 ALA A CA 1
ATOM 627 C C . ALA A 1 84 ? -7.974 -11.569 -0.978 1.00 96.44 84 ALA A C 1
ATOM 629 O O . ALA A 1 84 ? -6.803 -11.211 -0.827 1.00 96.44 84 ALA A O 1
ATOM 630 N N . THR A 1 85 ? -8.629 -11.419 -2.125 1.00 95.75 85 THR A N 1
ATOM 631 C CA . THR A 1 85 ? -8.086 -10.660 -3.252 1.00 95.75 85 THR A CA 1
ATOM 632 C C . THR A 1 85 ? -8.052 -9.181 -2.892 1.00 95.75 85 THR A C 1
ATOM 634 O O . THR A 1 85 ? -9.041 -8.629 -2.402 1.00 95.75 85 THR A O 1
ATOM 637 N N . ALA A 1 86 ? -6.914 -8.546 -3.142 1.00 94.81 86 ALA A N 1
ATOM 638 C CA . ALA A 1 86 ? -6.733 -7.117 -2.985 1.00 94.81 86 ALA A CA 1
ATOM 639 C C . ALA A 1 86 ? -6.707 -6.447 -4.356 1.00 94.81 86 ALA A C 1
ATOM 641 O O . ALA A 1 86 ? -6.149 -6.986 -5.308 1.00 94.81 86 ALA A O 1
ATOM 642 N N . THR A 1 87 ? -7.282 -5.253 -4.447 1.00 95.44 87 THR A N 1
ATOM 643 C CA . THR A 1 87 ? -7.041 -4.378 -5.600 1.00 95.44 87 THR A CA 1
ATOM 644 C C . THR A 1 87 ? -5.801 -3.551 -5.306 1.00 95.44 87 THR A C 1
ATOM 646 O O . THR A 1 87 ? -5.690 -3.020 -4.201 1.00 95.44 87 THR A O 1
ATOM 649 N N . TYR A 1 88 ? -4.894 -3.453 -6.272 1.00 94.75 88 TYR A N 1
ATOM 650 C CA . TYR A 1 88 ? -3.681 -2.646 -6.205 1.00 94.75 88 TYR A CA 1
ATOM 651 C C . TYR A 1 88 ? -3.632 -1.716 -7.413 1.00 94.75 88 TYR A C 1
ATOM 653 O O . TYR A 1 88 ? -3.941 -2.145 -8.521 1.00 94.75 88 TYR A O 1
ATOM 661 N N . GLU A 1 89 ? -3.262 -0.463 -7.185 1.00 95.50 89 GLU A N 1
ATOM 662 C CA . GLU A 1 89 ? -3.087 0.523 -8.244 1.00 95.50 89 GLU A CA 1
ATOM 663 C C . GLU A 1 89 ? -1.679 0.413 -8.834 1.00 95.50 89 GLU A C 1
ATOM 665 O O . GLU A 1 89 ? -0.681 0.334 -8.107 1.00 95.50 89 GLU A O 1
ATOM 670 N N . ASP A 1 90 ? -1.608 0.423 -10.161 1.00 94.38 90 ASP A N 1
ATOM 671 C CA . ASP A 1 90 ? -0.358 0.469 -10.910 1.00 94.38 90 ASP A CA 1
ATOM 672 C C . ASP A 1 90 ? 0.281 1.854 -10.785 1.00 94.38 90 ASP A C 1
ATOM 674 O O . ASP A 1 90 ? -0.411 2.874 -10.765 1.00 94.38 90 ASP A O 1
ATOM 678 N N . PHE A 1 91 ? 1.611 1.929 -10.730 1.00 95.44 91 PHE A N 1
ATOM 679 C CA . PHE A 1 91 ? 2.273 3.228 -10.623 1.00 95.44 91 PHE A CA 1
ATOM 680 C C . PHE A 1 91 ? 3.713 3.248 -11.124 1.00 95.44 91 PHE A C 1
ATOM 682 O O . PHE A 1 91 ? 4.406 2.232 -11.169 1.00 95.44 91 PHE A O 1
ATOM 689 N N . ILE A 1 92 ? 4.174 4.457 -11.454 1.00 96.19 92 ILE A N 1
ATOM 690 C CA . ILE A 1 92 ? 5.574 4.768 -11.755 1.00 96.19 92 ILE A CA 1
ATOM 691 C C . ILE A 1 92 ? 6.259 5.227 -10.463 1.00 96.19 92 ILE A C 1
ATOM 693 O O . ILE A 1 92 ? 5.857 6.225 -9.861 1.00 96.19 92 ILE A O 1
ATOM 697 N N . PHE A 1 93 ? 7.278 4.489 -10.021 1.00 95.25 93 PHE A N 1
ATOM 698 C CA . PHE A 1 93 ? 8.025 4.776 -8.797 1.00 95.25 93 PHE A CA 1
ATOM 699 C C . PHE A 1 93 ? 9.218 5.712 -9.020 1.00 95.25 93 PHE A C 1
ATOM 701 O O . PHE A 1 93 ? 9.545 6.477 -8.116 1.00 95.25 93 PHE A O 1
ATOM 708 N N . ASP A 1 94 ? 9.852 5.680 -10.198 1.00 93.06 94 ASP A N 1
ATOM 709 C CA . ASP A 1 94 ? 11.059 6.477 -10.480 1.00 93.06 94 ASP A CA 1
ATOM 710 C C . ASP A 1 94 ? 10.753 7.982 -10.574 1.00 93.06 94 ASP A C 1
ATOM 712 O O . ASP A 1 94 ? 11.488 8.831 -10.075 1.00 93.06 94 ASP A O 1
ATOM 716 N N . SER A 1 95 ? 9.587 8.313 -11.130 1.00 92.06 95 SER A N 1
ATOM 717 C CA . SER A 1 95 ? 9.043 9.673 -11.203 1.00 92.06 95 SER A CA 1
ATOM 718 C C . SER A 1 95 ? 7.723 9.776 -10.438 1.00 92.06 95 SER A C 1
ATOM 720 O O . SER A 1 95 ? 6.704 10.189 -10.993 1.00 92.06 95 SER A O 1
ATOM 722 N N . PHE A 1 96 ? 7.729 9.363 -9.167 1.00 93.56 96 PHE A N 1
ATOM 723 C CA . PHE A 1 96 ? 6.535 9.372 -8.321 1.00 93.56 96 PHE A CA 1
ATOM 724 C C . PHE A 1 96 ? 5.874 10.762 -8.288 1.00 93.56 96 PHE A C 1
ATOM 726 O O . PHE A 1 96 ? 6.427 11.725 -7.755 1.00 93.56 96 PHE A O 1
ATOM 733 N N . ALA A 1 97 ? 4.680 10.865 -8.880 1.00 88.62 97 ALA A N 1
ATOM 734 C CA . ALA A 1 97 ? 4.021 12.141 -9.167 1.00 88.62 97 ALA A CA 1
ATOM 735 C C . ALA A 1 97 ? 3.137 12.673 -8.023 1.00 88.62 97 ALA A C 1
ATOM 737 O O . ALA A 1 97 ? 2.601 13.778 -8.127 1.00 88.62 97 ALA A O 1
ATOM 738 N N . 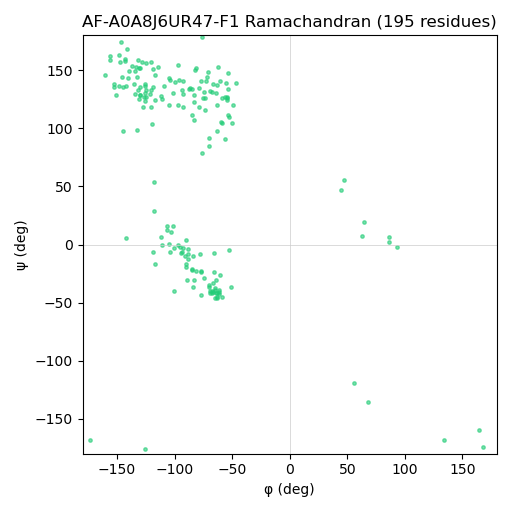GLY A 1 98 ? 2.979 11.916 -6.937 1.00 86.44 98 GLY A N 1
ATOM 739 C CA . GLY A 1 98 ? 2.176 12.314 -5.785 1.00 86.44 98 GLY A CA 1
ATOM 740 C C . GLY A 1 98 ? 1.257 11.203 -5.289 1.00 86.44 98 GLY A C 1
ATOM 741 O O . GLY A 1 98 ? 1.416 10.052 -5.695 1.00 86.44 98 GLY A O 1
ATOM 742 N N . PRO A 1 99 ? 0.310 11.536 -4.394 1.00 94.75 99 PRO A N 1
ATOM 743 C CA . PRO A 1 99 ? -0.426 10.522 -3.664 1.00 94.75 99 PRO A CA 1
ATOM 744 C C . PRO A 1 99 ? -1.219 9.571 -4.563 1.00 94.75 99 PRO A C 1
ATOM 746 O O . PRO A 1 99 ? -1.861 10.002 -5.522 1.00 94.75 99 PRO A O 1
ATOM 749 N N . ILE A 1 100 ? -1.220 8.288 -4.204 1.00 96.88 100 ILE A N 1
ATOM 750 C CA . ILE A 1 100 ? -2.029 7.249 -4.847 1.00 96.88 100 ILE A CA 1
ATOM 751 C C . ILE A 1 100 ? -3.188 6.911 -3.914 1.00 96.88 100 ILE A C 1
ATOM 753 O O . ILE A 1 100 ? -2.976 6.503 -2.769 1.00 96.88 100 ILE A O 1
ATOM 757 N N . THR A 1 101 ? -4.414 7.101 -4.403 1.00 96.38 101 THR A N 1
ATOM 758 C CA . THR A 1 101 ? -5.630 7.131 -3.576 1.00 96.38 101 THR A CA 1
ATOM 759 C C . THR A 1 101 ? -6.734 6.258 -4.191 1.00 96.38 101 THR A C 1
ATOM 761 O O . THR A 1 101 ? -7.444 6.738 -5.076 1.00 96.38 101 THR A O 1
ATOM 764 N N . PRO A 1 102 ? -6.936 5.012 -3.726 1.00 95.81 102 PRO A N 1
ATOM 765 C CA . PRO A 1 102 ? -6.048 4.226 -2.866 1.00 95.81 102 PRO A CA 1
ATOM 766 C C . PRO A 1 102 ? -4.921 3.548 -3.662 1.00 95.81 102 PRO A C 1
ATOM 768 O O . PRO A 1 102 ? -5.105 3.191 -4.818 1.00 95.81 102 PRO A O 1
ATOM 771 N N . LEU A 1 103 ? -3.776 3.300 -3.021 1.00 96.62 103 LEU A N 1
ATOM 772 C CA . LEU A 1 103 ? -2.768 2.367 -3.538 1.00 96.62 103 LEU A CA 1
ATOM 773 C C . LEU A 1 103 ? -3.296 0.934 -3.505 1.00 96.62 103 LEU A C 1
ATOM 775 O O . LEU A 1 103 ? -3.060 0.169 -4.432 1.00 96.62 103 LEU A O 1
ATOM 779 N N . TRP A 1 104 ? -3.988 0.557 -2.429 1.00 96.38 104 TRP A N 1
ATOM 780 C CA . TRP A 1 104 ? -4.626 -0.748 -2.345 1.00 96.38 104 TRP A CA 1
ATOM 781 C C . TRP A 1 104 ? -5.909 -0.730 -1.535 1.00 96.38 104 TRP A C 1
ATOM 783 O O . TRP A 1 104 ? -6.103 0.115 -0.658 1.00 96.38 104 TRP A O 1
ATOM 793 N N . SER A 1 105 ? -6.772 -1.707 -1.802 1.00 97.00 105 SER A N 1
ATOM 794 C CA . SER A 1 105 ? -7.959 -1.980 -0.994 1.00 97.00 105 SER A CA 1
ATOM 795 C C . SER A 1 105 ? -8.209 -3.478 -0.834 1.00 97.00 105 SER A C 1
ATOM 797 O O . SER A 1 105 ? -7.967 -4.270 -1.747 1.00 97.00 105 SER A O 1
ATOM 799 N N . VAL A 1 106 ? -8.687 -3.868 0.348 1.00 96.25 106 VAL A N 1
ATOM 800 C CA . VAL A 1 106 ? -9.130 -5.230 0.655 1.00 96.25 106 VAL A CA 1
ATOM 801 C C . VAL A 1 106 ? -10.217 -5.211 1.725 1.00 96.25 106 VAL A C 1
ATOM 803 O O . VAL A 1 106 ? -10.076 -4.597 2.785 1.00 96.25 106 VAL A O 1
ATOM 806 N N . GLY A 1 107 ? -11.330 -5.890 1.448 1.00 95.06 107 GLY A N 1
ATOM 807 C CA . GLY A 1 107 ? -12.503 -5.843 2.314 1.00 95.06 107 GLY A CA 1
ATOM 808 C C . GLY A 1 107 ? -12.970 -4.399 2.515 1.00 95.06 107 GLY A C 1
ATOM 809 O O . GLY A 1 107 ? -13.312 -3.717 1.555 1.00 95.06 107 GLY A O 1
ATOM 810 N N . LYS A 1 108 ? -12.967 -3.935 3.768 1.00 95.50 108 LYS A N 1
ATOM 811 C CA . LYS A 1 108 ? -13.313 -2.550 4.134 1.00 95.50 108 LYS A CA 1
ATOM 812 C C . LYS A 1 108 ? -12.108 -1.622 4.310 1.00 95.50 108 LYS A C 1
ATOM 814 O O . LYS A 1 108 ? -12.300 -0.473 4.686 1.00 95.50 108 LYS A O 1
ATOM 819 N N . PHE A 1 109 ? -10.891 -2.133 4.138 1.00 97.06 109 PHE A N 1
ATOM 820 C CA . PHE A 1 109 ? -9.661 -1.392 4.383 1.00 97.06 109 PHE A CA 1
ATOM 821 C C . PHE A 1 109 ? -9.079 -0.873 3.074 1.00 97.06 109 PHE A C 1
ATOM 823 O O . PHE A 1 109 ? -9.039 -1.595 2.076 1.00 97.06 109 PHE A O 1
ATOM 830 N N . SER A 1 110 ? -8.562 0.348 3.102 1.00 97.31 110 SER A N 1
ATOM 831 C CA . SER A 1 110 ? -7.787 0.929 2.010 1.00 97.31 110 SER A CA 1
ATOM 832 C C . SER A 1 110 ? -6.564 1.661 2.534 1.00 97.31 110 SER A C 1
ATOM 834 O O . SER A 1 110 ? -6.576 2.166 3.657 1.00 97.31 110 SER A O 1
ATOM 836 N N . PHE A 1 111 ? -5.531 1.762 1.705 1.00 97.00 111 PHE A N 1
ATOM 837 C CA . PHE A 1 111 ? -4.343 2.552 1.999 1.00 97.00 111 PHE A CA 1
ATOM 838 C C . PHE A 1 111 ? -4.069 3.555 0.893 1.00 97.00 111 PHE A C 1
ATOM 840 O O . PHE A 1 111 ? -3.928 3.179 -0.269 1.00 97.00 111 PHE A O 1
ATOM 847 N N . ASN A 1 112 ? -3.935 4.816 1.276 1.00 97.44 112 ASN A N 1
ATOM 848 C CA . ASN A 1 112 ? -3.524 5.902 0.406 1.00 97.44 112 ASN A CA 1
ATOM 849 C C . ASN A 1 112 ? -2.028 6.120 0.584 1.00 97.44 112 ASN A C 1
ATOM 851 O O . ASN A 1 112 ? -1.594 6.430 1.690 1.00 97.44 112 ASN A O 1
ATOM 855 N N . LEU A 1 113 ? -1.244 5.972 -0.479 1.00 97.19 113 LEU A N 1
ATOM 856 C CA . LEU A 1 113 ? 0.192 6.231 -0.437 1.00 97.19 113 LEU A CA 1
ATOM 857 C C . LEU A 1 113 ? 0.431 7.729 -0.616 1.00 97.19 113 LEU A C 1
ATOM 859 O O . LEU A 1 113 ? 0.017 8.283 -1.624 1.00 97.19 113 LEU A O 1
ATOM 863 N N . GLU A 1 114 ? 1.102 8.384 0.325 1.00 96.44 114 GLU A N 1
ATOM 864 C CA . GLU A 1 114 ? 1.395 9.824 0.268 1.00 96.44 114 GLU A CA 1
ATOM 865 C C . GLU A 1 114 ? 2.828 10.098 -0.189 1.00 96.44 114 GLU A C 1
ATOM 867 O O . GLU A 1 114 ? 3.077 11.031 -0.953 1.00 96.44 114 GLU A O 1
ATOM 872 N N . THR A 1 115 ? 3.774 9.286 0.283 1.00 96.12 115 THR A N 1
ATOM 873 C CA . THR A 1 115 ? 5.193 9.403 -0.056 1.00 96.12 115 THR A CA 1
ATOM 874 C C . THR A 1 115 ? 5.757 8.063 -0.484 1.00 96.12 115 THR A C 1
ATOM 876 O O . THR A 1 115 ? 5.308 7.011 -0.027 1.00 96.12 115 THR A O 1
ATOM 879 N N . LEU A 1 116 ? 6.782 8.116 -1.330 1.00 97.25 116 LEU A N 1
ATOM 880 C CA . LEU A 1 116 ? 7.505 6.952 -1.809 1.00 97.25 116 LEU A CA 1
ATOM 881 C C . LEU A 1 116 ? 9.013 7.217 -1.756 1.00 97.25 116 LEU A C 1
ATOM 883 O O . LEU A 1 116 ? 9.481 8.296 -2.111 1.00 97.25 116 LEU A O 1
ATOM 887 N N . GLU A 1 117 ? 9.761 6.212 -1.324 1.00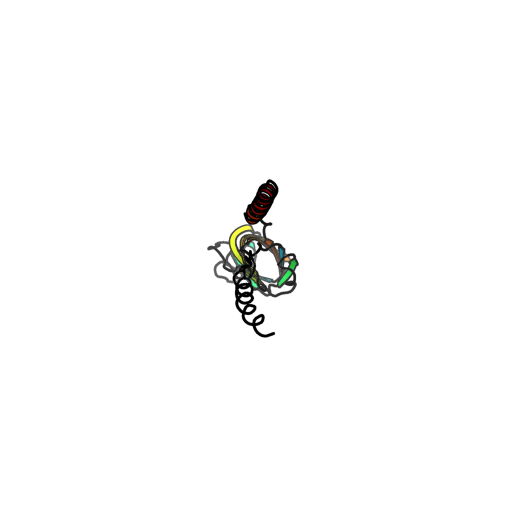 96.19 117 GLU A N 1
ATOM 888 C CA . GLU A 1 117 ? 11.214 6.177 -1.277 1.00 96.19 117 GLU A CA 1
ATOM 889 C C . GLU A 1 117 ? 11.703 4.876 -1.923 1.00 96.19 117 GLU A C 1
ATOM 891 O O . GLU A 1 117 ? 11.276 3.776 -1.555 1.00 96.19 117 GLU A O 1
ATOM 896 N N . ILE A 1 118 ? 12.639 5.002 -2.864 1.00 96.00 118 ILE A N 1
ATOM 897 C CA . ILE A 1 118 ? 13.374 3.869 -3.424 1.00 96.00 118 ILE A CA 1
ATOM 898 C C . ILE A 1 118 ? 14.529 3.552 -2.472 1.00 96.00 118 ILE A C 1
ATOM 900 O O . ILE A 1 118 ? 15.511 4.286 -2.395 1.00 96.00 118 ILE A O 1
ATOM 904 N N . VAL A 1 119 ? 14.416 2.445 -1.740 1.00 95.75 119 VAL A N 1
ATOM 905 C CA . VAL A 1 119 ? 15.438 2.010 -0.774 1.00 95.75 119 VAL A CA 1
ATOM 906 C C . VAL A 1 119 ? 16.550 1.234 -1.466 1.00 95.75 119 VAL A C 1
ATOM 908 O O . VAL A 1 119 ? 17.715 1.303 -1.078 1.00 95.75 119 VAL A O 1
ATOM 911 N N . THR A 1 120 ? 16.204 0.430 -2.469 1.00 93.62 120 THR A N 1
ATOM 912 C CA . THR A 1 120 ? 17.168 -0.361 -3.238 1.00 93.62 120 THR A CA 1
ATOM 913 C C . THR A 1 120 ? 16.628 -0.597 -4.635 1.00 93.62 120 THR A C 1
ATOM 915 O O . THR A 1 120 ? 15.471 -0.970 -4.786 1.00 93.62 120 THR A O 1
ATOM 918 N N . HIS A 1 121 ? 17.477 -0.422 -5.642 1.00 94.12 121 HIS A N 1
ATOM 919 C CA . HIS A 1 121 ? 17.125 -0.614 -7.044 1.00 94.12 121 HIS A CA 1
ATOM 920 C C . HIS A 1 121 ? 18.341 -1.179 -7.770 1.00 94.12 121 HIS A C 1
ATOM 922 O O . HIS A 1 121 ? 19.303 -0.472 -8.061 1.00 94.12 121 HIS A O 1
ATOM 928 N N . THR A 1 122 ? 18.353 -2.495 -7.947 1.00 90.50 122 THR A N 1
ATOM 929 C CA . THR A 1 122 ? 19.437 -3.225 -8.615 1.00 90.50 122 THR A CA 1
ATOM 930 C C . THR A 1 122 ? 18.863 -4.069 -9.745 1.00 90.50 122 THR A C 1
ATOM 932 O O . THR A 1 122 ? 17.671 -4.009 -10.025 1.00 90.50 122 THR A O 1
ATOM 935 N N . THR A 1 123 ? 19.693 -4.869 -10.412 1.00 87.31 123 THR A N 1
ATOM 936 C CA . THR A 1 123 ? 19.241 -5.767 -11.483 1.00 87.31 123 THR A CA 1
ATOM 937 C C . THR A 1 123 ? 18.281 -6.857 -10.998 1.00 87.31 123 THR A C 1
ATOM 939 O O . THR A 1 123 ? 17.400 -7.250 -11.760 1.00 87.31 123 THR A O 1
ATOM 942 N N . ASP A 1 124 ? 18.418 -7.295 -9.742 1.00 85.81 124 ASP A N 1
ATOM 943 C CA . ASP A 1 124 ? 17.739 -8.488 -9.210 1.00 85.81 124 ASP A CA 1
ATOM 944 C C . ASP A 1 124 ? 16.791 -8.179 -8.039 1.00 85.81 124 ASP A C 1
ATOM 946 O O . ASP A 1 124 ? 16.085 -9.070 -7.558 1.00 85.81 124 ASP A O 1
ATOM 950 N N . PHE A 1 125 ? 16.793 -6.933 -7.553 1.00 87.50 125 PHE A N 1
ATOM 951 C CA . PHE A 1 125 ? 16.036 -6.528 -6.375 1.00 87.50 125 PHE A CA 1
ATOM 952 C C . PHE A 1 125 ? 15.500 -5.100 -6.492 1.00 87.50 125 PHE A C 1
ATOM 954 O O . PHE A 1 125 ? 16.243 -4.170 -6.823 1.00 87.50 125 PHE A O 1
ATOM 961 N N . LEU A 1 126 ? 14.233 -4.922 -6.119 1.00 91.19 126 LEU A N 1
ATOM 962 C CA . LEU A 1 126 ? 13.604 -3.619 -5.917 1.00 91.19 126 LEU A CA 1
ATOM 963 C C . LEU A 1 126 ? 12.992 -3.563 -4.516 1.00 91.19 126 LEU A C 1
ATOM 965 O O . LEU A 1 126 ? 12.161 -4.393 -4.153 1.00 91.19 126 LEU A O 1
ATOM 969 N N . GLY A 1 127 ? 13.405 -2.570 -3.735 1.00 93.50 127 GLY A N 1
ATOM 970 C CA . GLY A 1 127 ? 12.875 -2.279 -2.410 1.00 93.50 127 GLY A CA 1
ATOM 971 C C . GLY A 1 127 ? 12.292 -0.876 -2.373 1.00 93.50 127 GLY A C 1
ATOM 972 O O . GLY A 1 127 ? 13.028 0.096 -2.547 1.00 93.50 127 GLY A O 1
ATOM 973 N N . LEU A 1 128 ? 10.995 -0.775 -2.101 1.00 95.19 128 LEU A N 1
ATOM 974 C CA . LEU A 1 128 ? 10.268 0.481 -1.964 1.00 95.19 128 LEU A CA 1
ATOM 975 C C . LEU A 1 128 ? 9.724 0.626 -0.542 1.00 95.19 128 LEU A C 1
ATOM 977 O O . LEU A 1 128 ? 9.321 -0.351 0.095 1.00 95.19 128 LEU A O 1
ATOM 981 N N . LYS A 1 129 ? 9.687 1.863 -0.054 1.00 95.12 129 LYS A N 1
ATOM 982 C CA . LYS A 1 129 ? 8.997 2.237 1.180 1.00 95.12 129 LYS A CA 1
ATOM 983 C C . LYS A 1 129 ? 8.110 3.434 0.931 1.00 95.12 129 LYS A C 1
ATOM 985 O O . LYS A 1 129 ? 8.415 4.272 0.094 1.00 95.12 129 LYS A O 1
ATOM 990 N N . GLY A 1 130 ? 7.047 3.544 1.702 1.00 94.81 130 GLY A N 1
ATOM 991 C CA . GLY A 1 130 ? 6.200 4.713 1.671 1.00 94.81 130 GLY A CA 1
ATOM 992 C C . GLY A 1 130 ? 5.430 4.915 2.955 1.00 94.81 130 GLY A C 1
ATOM 993 O O . GLY A 1 130 ? 5.291 4.006 3.778 1.00 94.81 130 GLY A O 1
ATOM 994 N N . LEU A 1 131 ? 4.947 6.136 3.124 1.00 95.12 131 LEU A N 1
ATOM 995 C CA . LEU A 1 131 ? 4.054 6.515 4.207 1.00 95.12 131 LEU A CA 1
ATOM 996 C C . LEU A 1 131 ? 2.709 6.903 3.618 1.00 95.12 131 LEU A C 1
ATOM 998 O O . LEU A 1 131 ? 2.620 7.333 2.466 1.00 95.12 131 LEU A O 1
ATOM 1002 N N . GLY A 1 132 ? 1.663 6.736 4.413 1.00 95.38 132 GLY A N 1
ATOM 1003 C CA . GLY A 1 132 ? 0.319 6.975 3.934 1.00 95.38 132 GLY A CA 1
ATOM 1004 C C . GLY A 1 132 ? -0.747 6.878 5.008 1.00 95.38 132 GLY A C 1
ATOM 1005 O O . GLY A 1 132 ? -0.447 6.814 6.206 1.00 95.38 132 GLY A O 1
ATOM 1006 N N . MET A 1 133 ? -1.994 6.844 4.553 1.00 95.75 133 MET A N 1
ATOM 1007 C CA . MET A 1 133 ? -3.181 6.797 5.399 1.00 95.75 133 MET A CA 1
ATOM 1008 C C . MET A 1 133 ? -3.960 5.506 5.172 1.00 95.75 133 MET A C 1
ATOM 1010 O O . MET A 1 133 ? -4.340 5.200 4.045 1.00 95.75 133 MET A O 1
ATOM 1014 N N . LEU A 1 134 ? -4.204 4.761 6.245 1.00 96.69 1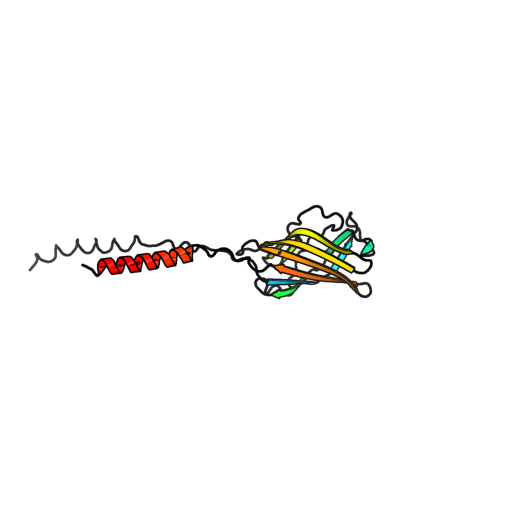34 LEU A N 1
ATOM 1015 C CA . LEU A 1 134 ? -5.150 3.654 6.297 1.00 96.69 134 LEU A CA 1
ATOM 1016 C C . LEU A 1 134 ? -6.536 4.196 6.635 1.00 96.69 134 LEU A C 1
ATOM 1018 O O . LEU A 1 134 ? -6.675 4.950 7.597 1.00 96.69 134 LEU A O 1
ATOM 1022 N N . SER A 1 135 ? -7.545 3.736 5.906 1.00 95.88 135 SER A N 1
ATOM 1023 C CA . SER A 1 135 ? -8.946 4.096 6.124 1.00 95.88 135 SER A CA 1
ATOM 1024 C C . SER A 1 135 ? -9.815 2.843 6.130 1.00 95.88 135 SER A C 1
ATOM 1026 O O . SER A 1 135 ? -9.552 1.894 5.386 1.00 95.88 135 SER A O 1
ATOM 1028 N N . ALA A 1 136 ? -10.843 2.836 6.979 1.00 95.19 136 ALA A N 1
ATOM 1029 C CA . ALA A 1 136 ? -11.871 1.803 7.005 1.00 95.19 136 ALA A CA 1
ATOM 1030 C C . ALA A 1 136 ? -13.138 2.288 7.712 1.00 95.19 136 ALA A C 1
ATOM 1032 O O . ALA A 1 136 ? -13.070 2.995 8.718 1.00 95.19 136 ALA A O 1
ATOM 1033 N N . ASP A 1 137 ? -14.300 1.827 7.248 1.00 91.25 137 ASP A N 1
ATOM 1034 C CA . ASP A 1 137 ? -15.574 2.149 7.889 1.00 91.25 137 ASP A CA 1
ATOM 1035 C C . ASP A 1 137 ? -15.598 1.689 9.356 1.00 91.25 137 ASP A C 1
ATOM 1037 O O . ASP A 1 137 ? -15.372 0.512 9.681 1.00 91.25 137 ASP A O 1
ATOM 1041 N N . GLY A 1 138 ? -15.915 2.633 10.245 1.00 89.31 138 GLY A N 1
ATOM 1042 C CA . GLY A 1 138 ? -15.948 2.422 11.693 1.00 89.31 138 GLY A CA 1
ATOM 1043 C C . GLY A 1 138 ? -14.602 2.604 12.403 1.00 89.31 138 GLY A C 1
ATOM 1044 O O . GLY A 1 138 ? -14.541 2.349 13.606 1.00 89.31 138 GLY A O 1
ATOM 1045 N N . PHE A 1 139 ? -13.561 3.052 11.695 1.00 91.50 139 PHE A N 1
ATOM 1046 C CA . PHE A 1 139 ? -12.248 3.390 12.248 1.00 91.50 139 PHE A CA 1
ATOM 1047 C C . PHE A 1 139 ? -11.878 4.852 11.984 1.00 91.50 139 PHE A C 1
ATOM 1049 O O . PHE A 1 139 ? -12.398 5.478 11.062 1.00 91.50 139 PHE A O 1
ATOM 1056 N N . ASP A 1 140 ? -10.975 5.380 12.807 1.00 91.50 140 ASP A N 1
ATOM 1057 C CA . ASP A 1 140 ? -10.299 6.642 12.524 1.00 91.50 140 ASP A CA 1
ATOM 1058 C C . ASP A 1 140 ? -9.209 6.409 11.468 1.00 91.50 140 ASP A C 1
ATOM 1060 O O . ASP A 1 140 ? -8.473 5.413 11.521 1.00 91.50 140 ASP A O 1
ATOM 1064 N N . ASP A 1 141 ? -9.061 7.359 10.543 1.00 93.50 141 ASP A N 1
ATOM 1065 C CA . ASP A 1 141 ? -7.953 7.363 9.589 1.00 93.50 141 ASP A CA 1
ATOM 1066 C C . ASP A 1 141 ? -6.615 7.289 10.336 1.00 93.50 141 ASP A C 1
ATOM 1068 O O . ASP A 1 141 ? -6.331 8.069 11.250 1.00 93.50 141 ASP A O 1
ATOM 1072 N N . THR A 1 142 ? -5.788 6.316 9.962 1.00 93.94 142 THR A N 1
ATOM 1073 C CA . THR A 1 142 ? -4.591 5.950 10.720 1.00 93.94 142 THR A CA 1
ATOM 1074 C C . THR A 1 142 ? -3.355 5.985 9.843 1.00 93.94 142 THR A C 1
ATOM 1076 O O . THR A 1 142 ? -3.304 5.363 8.787 1.00 93.94 142 THR A O 1
ATOM 1079 N N . LYS A 1 143 ? -2.298 6.659 10.302 1.00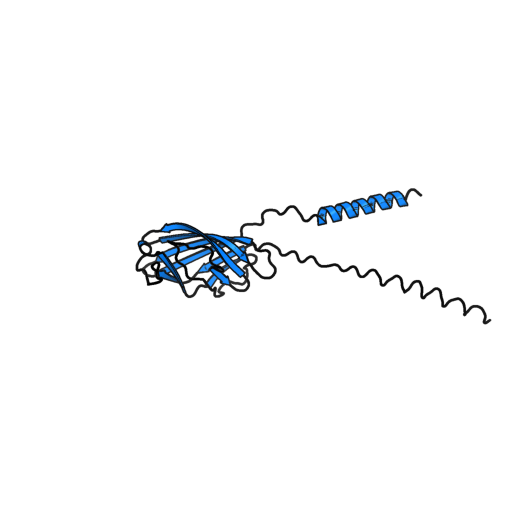 94.31 143 LYS A N 1
ATOM 1080 C CA . LYS A 1 143 ? -1.018 6.670 9.586 1.00 94.31 143 LYS A CA 1
ATOM 1081 C C . LYS A 1 143 ? -0.413 5.269 9.527 1.00 94.31 143 LYS A C 1
ATOM 1083 O O . LYS A 1 143 ? -0.266 4.597 10.550 1.00 94.31 143 LYS A O 1
ATOM 1088 N N . GLY A 1 144 ? -0.011 4.862 8.331 1.00 89.38 144 GLY A N 1
ATOM 1089 C CA . GLY A 1 144 ? 0.611 3.569 8.076 1.00 89.38 144 GLY A CA 1
ATOM 1090 C C . GLY A 1 144 ? 1.925 3.699 7.320 1.00 89.38 144 GLY A C 1
ATOM 1091 O O . GLY A 1 144 ? 2.170 4.684 6.619 1.00 89.38 144 GLY A O 1
ATOM 1092 N N . ALA A 1 145 ? 2.762 2.677 7.470 1.00 91.56 145 ALA A N 1
ATOM 1093 C CA . ALA A 1 145 ? 3.919 2.458 6.619 1.00 91.56 145 ALA A CA 1
ATOM 1094 C C . ALA A 1 145 ? 3.617 1.326 5.637 1.00 91.56 145 ALA A C 1
ATOM 1096 O O . ALA A 1 145 ? 2.998 0.322 5.998 1.00 91.56 145 ALA A O 1
ATOM 1097 N N . TRP A 1 146 ? 4.095 1.488 4.411 1.00 94.38 146 TRP A N 1
ATOM 1098 C CA . TRP A 1 146 ? 4.013 0.500 3.349 1.00 94.38 146 TRP A CA 1
ATOM 1099 C C . TRP A 1 146 ? 5.419 0.143 2.885 1.00 94.38 146 TRP A C 1
ATOM 1101 O O . TRP A 1 146 ? 6.262 1.022 2.694 1.00 94.38 146 TRP A O 1
ATOM 1111 N N . ILE A 1 147 ? 5.690 -1.151 2.746 1.00 92.75 147 ILE A N 1
ATOM 1112 C CA . ILE A 1 147 ? 6.987 -1.66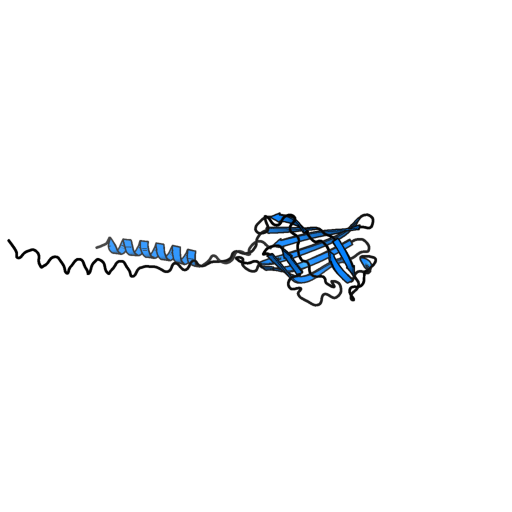7 2.320 1.00 92.75 147 ILE A CA 1
ATOM 1113 C C . ILE A 1 147 ? 6.750 -2.741 1.273 1.00 92.75 147 ILE A C 1
ATOM 1115 O O . ILE A 1 147 ? 6.005 -3.691 1.517 1.00 92.75 147 ILE A O 1
ATOM 1119 N N . LEU A 1 148 ? 7.442 -2.619 0.146 1.00 92.38 148 LEU A N 1
ATOM 1120 C CA . LEU A 1 148 ? 7.417 -3.591 -0.935 1.00 92.38 148 LEU A CA 1
ATOM 1121 C C . LEU A 1 148 ? 8.832 -4.052 -1.259 1.00 92.38 148 LEU A C 1
ATOM 1123 O O . LEU A 1 148 ? 9.752 -3.248 -1.405 1.00 92.38 148 LEU A O 1
ATOM 1127 N N . SER A 1 149 ? 8.987 -5.367 -1.372 1.00 89.62 149 SER A N 1
ATOM 1128 C CA . SER A 1 149 ? 10.208 -6.015 -1.837 1.00 89.62 149 SER A CA 1
ATOM 1129 C C . SER A 1 149 ? 9.889 -6.962 -2.980 1.00 89.62 149 SER A C 1
ATOM 1131 O O . SER A 1 149 ? 9.022 -7.832 -2.850 1.00 89.62 149 SER A O 1
ATOM 1133 N N . LEU A 1 150 ? 10.608 -6.783 -4.082 1.00 88.00 150 LEU A N 1
ATOM 1134 C CA . LEU A 1 150 ? 10.570 -7.650 -5.244 1.00 88.00 150 LEU A CA 1
ATOM 1135 C C . LEU A 1 150 ? 11.949 -8.249 -5.457 1.00 88.00 150 LEU A C 1
ATOM 1137 O O . LEU A 1 150 ? 12.952 -7.532 -5.441 1.00 88.00 150 LEU A O 1
ATOM 1141 N N . GLN A 1 151 ? 11.982 -9.549 -5.724 1.00 83.62 151 GLN A N 1
ATOM 1142 C CA . GLN A 1 151 ? 13.1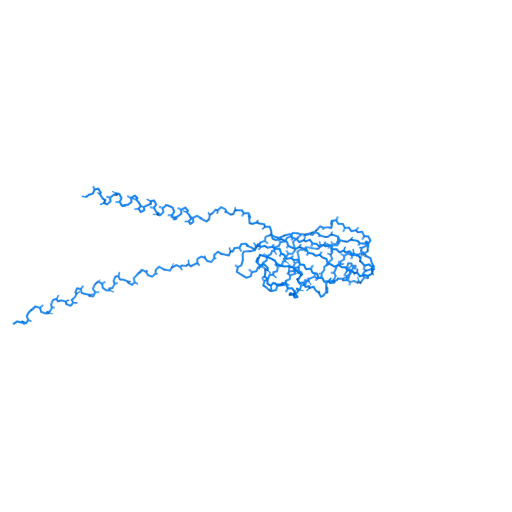95 -10.240 -6.132 1.00 83.62 151 GLN A CA 1
ATOM 1143 C C . GLN A 1 151 ? 12.928 -11.168 -7.311 1.00 83.62 151 GLN A C 1
ATOM 1145 O O . GLN A 1 151 ? 11.851 -11.759 -7.437 1.00 83.62 151 GLN A O 1
ATOM 1150 N N . THR A 1 152 ? 13.939 -11.352 -8.154 1.00 70.56 152 THR A N 1
ATOM 1151 C CA . THR A 1 152 ? 13.937 -12.440 -9.134 1.00 70.56 152 THR A CA 1
ATOM 1152 C C . THR A 1 152 ? 14.239 -13.771 -8.449 1.00 70.56 152 THR A C 1
ATOM 1154 O O . THR A 1 152 ? 15.286 -13.931 -7.822 1.00 70.56 152 THR A O 1
ATOM 1157 N N . VAL A 1 153 ? 13.374 -14.768 -8.634 1.00 58.34 153 VAL A N 1
ATOM 1158 C CA . VAL A 1 153 ? 13.638 -16.169 -8.286 1.00 58.34 153 VAL A CA 1
ATOM 1159 C C . VAL A 1 153 ? 13.552 -16.992 -9.569 1.00 58.34 153 VAL A C 1
ATOM 1161 O O . VAL A 1 153 ? 12.466 -17.244 -10.075 1.00 58.34 153 VAL A O 1
ATOM 1164 N N . SER A 1 154 ? 14.700 -17.394 -10.127 1.00 52.72 154 SER A N 1
ATOM 1165 C CA . SER A 1 154 ? 14.796 -18.265 -11.319 1.00 52.72 154 SER A CA 1
ATOM 1166 C C . SER A 1 154 ? 13.846 -17.893 -12.477 1.00 52.72 154 SER A C 1
ATOM 1168 O O . SER A 1 154 ? 13.171 -18.756 -13.030 1.00 52.72 154 SER A O 1
ATOM 1170 N N . GLY A 1 155 ? 13.775 -16.607 -12.838 1.00 47.75 155 GLY A N 1
ATOM 1171 C CA . GLY A 1 155 ? 12.931 -16.119 -13.940 1.00 47.75 155 GLY A CA 1
ATOM 1172 C C . GLY A 1 155 ? 11.477 -15.794 -13.574 1.00 47.75 155 GLY A C 1
ATOM 1173 O O . GLY A 1 155 ? 10.725 -15.387 -14.453 1.00 47.75 155 GLY A O 1
ATOM 1174 N N . LEU A 1 156 ? 11.086 -15.930 -12.303 1.00 49.91 156 LEU A N 1
ATOM 1175 C CA . LEU A 1 156 ? 9.807 -15.458 -11.765 1.00 49.91 156 LEU A CA 1
ATOM 1176 C C . LEU A 1 156 ? 10.044 -14.257 -10.839 1.00 49.91 156 LEU A C 1
ATOM 1178 O O . LEU A 1 156 ? 10.970 -14.270 -10.024 1.00 49.91 156 LEU A O 1
ATOM 1182 N N . THR A 1 157 ? 9.221 -13.217 -10.952 1.00 53.59 157 THR A N 1
ATOM 1183 C CA . THR A 1 157 ? 9.195 -12.086 -10.015 1.00 53.59 157 THR A CA 1
ATOM 1184 C C . THR A 1 157 ? 8.309 -12.455 -8.827 1.00 53.59 157 THR A C 1
ATOM 1186 O O . THR A 1 157 ? 7.102 -12.632 -8.967 1.00 53.59 157 THR A O 1
ATOM 1189 N N . GLY A 1 158 ? 8.912 -12.632 -7.650 1.00 54.81 158 GLY A N 1
ATOM 1190 C CA . GLY A 1 158 ? 8.168 -12.854 -6.409 1.00 54.81 158 GLY A CA 1
ATOM 1191 C C . GLY A 1 158 ? 7.914 -11.530 -5.696 1.00 54.81 158 GLY A C 1
ATOM 1192 O O . GLY A 1 158 ? 8.864 -10.773 -5.488 1.00 54.81 158 GLY A O 1
ATOM 1193 N N . ILE A 1 159 ? 6.663 -11.267 -5.303 1.00 57.09 159 ILE A N 1
ATOM 1194 C CA . ILE A 1 159 ? 6.299 -10.101 -4.489 1.00 57.09 159 ILE A CA 1
ATOM 1195 C C . ILE A 1 159 ? 6.113 -10.517 -3.035 1.00 57.09 159 ILE A C 1
ATOM 1197 O O . ILE A 1 159 ? 5.360 -11.441 -2.725 1.00 57.09 159 ILE A O 1
ATOM 1201 N N . THR A 1 160 ? 6.748 -9.801 -2.113 1.00 59.91 160 THR A N 1
ATOM 1202 C CA . THR A 1 160 ? 6.314 -9.781 -0.713 1.00 59.91 160 THR A CA 1
ATOM 1203 C C . THR A 1 160 ? 6.242 -8.343 -0.236 1.00 59.91 160 THR A C 1
ATOM 1205 O O . THR A 1 160 ? 7.165 -7.557 -0.454 1.00 59.91 160 THR A O 1
ATOM 1208 N N . PHE A 1 161 ? 5.137 -8.002 0.418 1.00 66.88 161 PHE A N 1
ATOM 1209 C CA . PHE A 1 161 ? 4.929 -6.680 0.979 1.00 66.88 161 PHE A CA 1
ATOM 1210 C C . PHE A 1 161 ? 4.263 -6.760 2.347 1.00 66.88 161 PHE A C 1
ATOM 1212 O O . PHE A 1 161 ? 3.497 -7.682 2.632 1.00 66.88 161 PHE A O 1
ATOM 1219 N N . SER A 1 162 ? 4.588 -5.790 3.195 1.00 61.66 162 SER A N 1
ATOM 1220 C CA . SER A 1 162 ? 4.018 -5.635 4.531 1.00 61.66 162 SER A CA 1
ATOM 1221 C C . SER A 1 162 ? 3.550 -4.195 4.686 1.00 61.66 162 SER A C 1
ATOM 1223 O O . SER A 1 162 ? 4.290 -3.250 4.396 1.00 61.66 162 SER A O 1
ATOM 1225 N N . ALA A 1 163 ? 2.302 -4.037 5.115 1.00 60.84 163 ALA A N 1
ATOM 1226 C CA . ALA A 1 163 ? 1.781 -2.780 5.611 1.00 60.84 163 ALA A CA 1
ATOM 1227 C C . ALA A 1 163 ? 1.507 -2.927 7.109 1.00 60.84 163 ALA A C 1
ATOM 1229 O O . ALA A 1 163 ? 0.818 -3.850 7.554 1.00 60.84 163 ALA A O 1
ATOM 1230 N N . ALA A 1 164 ? 2.054 -1.994 7.882 1.00 59.59 164 ALA A N 1
ATOM 1231 C CA . ALA A 1 164 ? 1.858 -1.921 9.320 1.00 59.59 164 ALA A CA 1
ATOM 1232 C C . ALA A 1 164 ? 1.248 -0.563 9.668 1.00 59.59 164 ALA A C 1
ATOM 1234 O O . ALA A 1 164 ? 1.755 0.488 9.264 1.00 59.59 164 ALA A O 1
ATOM 1235 N N . SER A 1 165 ? 0.163 -0.576 10.438 1.00 56.97 165 SER A N 1
ATOM 1236 C CA . SER A 1 165 ? -0.347 0.633 11.083 1.00 56.97 165 SER A CA 1
ATOM 1237 C C . SER A 1 165 ? 0.567 0.987 12.256 1.00 56.97 165 SER A C 1
ATOM 1239 O O . SER A 1 165 ? 0.871 0.119 13.083 1.00 56.97 165 SER A O 1
ATOM 1241 N N . ALA A 1 166 ? 1.006 2.242 12.359 1.00 47.53 166 ALA A N 1
ATOM 1242 C CA . ALA A 1 166 ? 1.744 2.680 13.538 1.00 47.53 166 ALA A CA 1
ATOM 1243 C C . ALA A 1 166 ? 0.840 2.576 14.779 1.00 47.53 166 ALA A C 1
ATOM 1245 O O . ALA A 1 166 ? -0.333 2.943 14.727 1.00 47.53 166 ALA A O 1
ATOM 1246 N N . ALA A 1 167 ? 1.385 2.077 15.894 1.00 45.53 167 ALA A N 1
ATOM 1247 C CA . ALA A 1 167 ? 0.663 2.024 17.163 1.00 45.53 167 ALA A CA 1
ATOM 1248 C C . ALA A 1 167 ? 0.119 3.420 17.538 1.00 45.53 167 ALA A C 1
ATOM 1250 O O . ALA A 1 167 ? 0.778 4.420 17.228 1.00 45.53 167 ALA A O 1
ATOM 1251 N N . PRO A 1 168 ? -1.040 3.513 18.219 1.00 46.12 168 PRO A N 1
ATOM 1252 C CA . PRO A 1 168 ? -1.658 4.795 18.531 1.00 46.12 168 PRO A CA 1
ATOM 1253 C C . PRO A 1 168 ? -0.670 5.696 19.270 1.00 46.12 168 PRO A C 1
ATOM 1255 O O . PRO A 1 168 ? -0.152 5.330 20.328 1.00 46.12 168 PRO A O 1
ATOM 1258 N N . VAL A 1 169 ? -0.418 6.895 18.741 1.00 47.62 169 VAL A N 1
ATOM 1259 C CA . VAL A 1 169 ? 0.163 7.961 19.559 1.00 47.62 169 VAL A CA 1
ATOM 1260 C C . VAL A 1 169 ? -0.872 8.247 20.638 1.00 47.62 169 VAL A C 1
ATOM 1262 O O . VAL A 1 169 ? -2.016 8.550 20.305 1.00 47.62 169 VAL A O 1
ATOM 1265 N N . ALA A 1 170 ? -0.498 8.082 21.909 1.00 43.12 170 ALA A N 1
ATOM 1266 C CA . ALA A 1 170 ? -1.391 8.284 23.042 1.00 43.12 170 ALA A CA 1
ATOM 1267 C C . ALA A 1 170 ? -2.090 9.647 22.919 1.00 43.12 170 ALA A C 1
ATOM 1269 O O . ALA A 1 170 ? -1.478 10.698 23.117 1.00 43.12 170 ALA A O 1
ATOM 1270 N N . VAL A 1 171 ? -3.368 9.625 22.543 1.00 56.91 171 VAL A N 1
ATOM 1271 C CA . VAL A 1 171 ? -4.209 10.816 22.543 1.00 56.91 171 VAL A CA 1
ATOM 1272 C C . VAL A 1 171 ? -4.399 11.198 24.011 1.00 56.91 171 VAL A C 1
ATOM 1274 O O . VAL A 1 171 ? -4.709 10.311 24.812 1.00 56.91 171 VAL A O 1
ATOM 1277 N N . PRO A 1 172 ? -4.201 12.474 24.397 1.00 52.50 172 PRO A N 1
ATOM 1278 C CA . PRO A 1 172 ? -4.533 12.934 25.738 1.00 52.50 172 PRO A CA 1
ATOM 1279 C C . PRO A 1 172 ? -5.951 12.482 26.076 1.00 52.50 172 PRO A C 1
ATOM 1281 O O . PRO A 1 172 ? -6.885 12.775 25.329 1.00 52.50 172 PRO A O 1
ATOM 1284 N N . GLU A 1 173 ? -6.071 11.691 27.141 1.00 66.50 173 GLU A N 1
ATOM 1285 C CA . GLU A 1 173 ? -7.277 10.933 27.467 1.00 66.50 173 GLU A CA 1
ATOM 1286 C C . GLU A 1 173 ? -8.536 11.807 27.354 1.00 66.50 173 GLU A C 1
ATOM 1288 O O . GLU A 1 173 ? -8.515 12.969 27.787 1.00 66.50 173 GLU A O 1
ATOM 1293 N N . PRO A 1 174 ? -9.648 11.282 26.800 1.00 57.22 174 PRO A N 1
ATOM 1294 C CA . PRO A 1 174 ? -10.855 12.067 26.619 1.00 57.22 174 PRO A CA 1
ATOM 1295 C C . PRO A 1 174 ? -11.258 12.666 27.964 1.00 57.22 174 PRO A C 1
ATOM 1297 O O . PRO A 1 174 ? -11.449 11.930 28.938 1.00 57.22 174 PRO A O 1
ATOM 1300 N N . GLY A 1 175 ? -11.451 13.989 28.016 1.00 64.94 175 GLY A N 1
ATOM 1301 C CA . GLY A 1 175 ? -11.835 14.736 29.224 1.00 64.94 175 GLY A CA 1
ATOM 1302 C C . GLY A 1 175 ? -13.082 14.202 29.948 1.00 64.94 175 GLY A C 1
ATOM 1303 O O . GLY A 1 175 ? -13.409 14.667 31.031 1.00 64.94 175 GLY A O 1
ATOM 1304 N N . THR A 1 176 ? -13.754 13.192 29.396 1.00 68.25 176 THR A N 1
ATOM 1305 C CA . THR A 1 176 ? -14.717 12.312 30.067 1.00 68.25 176 THR A CA 1
ATOM 1306 C C . THR A 1 176 ? -14.205 11.690 31.372 1.00 68.25 176 THR A C 1
ATOM 1308 O O . THR A 1 176 ? -14.990 11.618 32.310 1.00 68.25 176 THR A O 1
ATOM 1311 N N . LEU A 1 177 ? -12.923 11.312 31.503 1.00 73.81 177 LEU A N 1
ATOM 1312 C CA . LEU A 1 177 ? -12.378 10.821 32.784 1.00 73.81 177 LEU A CA 1
ATOM 1313 C C . LEU A 1 177 ? -12.288 11.945 33.818 1.00 73.81 177 LEU A C 1
ATOM 1315 O O . LEU A 1 177 ? -12.653 11.765 34.981 1.00 73.81 177 LEU A O 1
ATOM 1319 N N . LEU A 1 178 ? -11.885 13.138 33.378 1.00 78.44 178 LEU A N 1
ATOM 1320 C CA . LEU A 1 178 ? -11.898 14.342 34.205 1.00 78.44 178 LEU A CA 1
ATOM 1321 C C . LEU A 1 178 ? -13.335 14.738 34.586 1.00 78.44 178 LEU A C 1
ATOM 1323 O O . LEU A 1 178 ? -13.588 15.127 35.725 1.00 78.44 178 LEU A O 1
ATOM 1327 N N . LEU A 1 179 ? -14.295 14.609 33.667 1.00 77.88 179 LEU A N 1
ATOM 1328 C CA . LEU A 1 179 ? -15.711 14.902 33.895 1.00 77.88 179 LEU A CA 1
ATOM 1329 C C . LEU A 1 179 ? -16.357 13.881 34.845 1.00 77.88 179 LEU A C 1
ATOM 1331 O O . LEU A 1 179 ? -17.096 14.260 35.748 1.00 77.88 179 LEU A O 1
ATOM 1335 N N . LEU A 1 180 ? -16.044 12.595 34.690 1.00 84.81 180 LEU A N 1
ATOM 1336 C CA . LEU A 1 180 ? -16.499 11.529 35.580 1.00 84.81 180 LEU A CA 1
ATOM 1337 C C . LEU A 1 180 ? -15.912 11.714 36.985 1.00 84.81 180 LEU A C 1
ATOM 1339 O O . LEU A 1 180 ? -16.646 11.683 37.973 1.00 84.81 180 LEU A O 1
ATOM 1343 N N . GLY A 1 181 ? -14.608 11.991 37.074 1.00 82.25 181 GLY A N 1
ATOM 1344 C CA . GLY A 1 181 ? -13.920 12.259 38.335 1.00 82.25 181 GLY A CA 1
ATOM 1345 C C . GLY A 1 181 ? -14.443 13.512 39.041 1.00 82.25 181 GLY A C 1
ATOM 1346 O O . GLY A 1 181 ? -14.748 13.474 40.235 1.00 82.25 181 GLY A O 1
ATOM 1347 N N . SER A 1 182 ? -14.623 14.613 38.310 1.00 83.25 182 SER A N 1
ATOM 1348 C CA . SER A 1 182 ? -15.170 15.860 38.863 1.00 83.25 182 SER A CA 1
ATOM 1349 C C . SER A 1 182 ? -16.656 15.749 39.217 1.00 83.25 182 SER A C 1
ATOM 1351 O O . SER A 1 182 ? -17.073 16.281 40.246 1.00 83.25 182 SER A O 1
ATOM 1353 N N . GLY A 1 183 ? -17.446 14.993 38.451 1.00 84.31 183 GLY A N 1
ATOM 1354 C CA . GLY A 1 183 ? -18.843 14.690 38.762 1.00 84.31 183 GLY A CA 1
ATOM 1355 C C . GLY A 1 183 ? -18.996 13.883 40.053 1.00 84.31 183 GLY A C 1
ATOM 1356 O O . GLY A 1 183 ? -19.805 14.233 40.915 1.00 84.31 183 GLY A O 1
ATOM 1357 N N . MET A 1 184 ? -18.168 12.850 40.247 1.00 83.25 184 MET A N 1
ATOM 1358 C CA . MET A 1 184 ? -18.150 12.060 41.485 1.00 83.25 184 MET A CA 1
ATOM 1359 C C . MET A 1 184 ? -17.656 12.873 42.686 1.00 83.25 184 MET A C 1
ATOM 1361 O O . MET A 1 184 ? -18.244 12.794 43.769 1.00 83.25 184 MET A O 1
ATOM 1365 N N . ALA A 1 185 ? -16.618 13.693 42.501 1.00 84.56 185 ALA A N 1
ATOM 1366 C CA . ALA A 1 185 ? -16.134 14.601 43.537 1.00 84.56 185 ALA A CA 1
ATOM 1367 C C . ALA A 1 185 ? -17.213 15.624 43.937 1.00 84.56 185 ALA A C 1
ATOM 1369 O O . ALA A 1 185 ? -17.452 15.844 45.127 1.00 84.56 185 ALA A O 1
ATOM 1370 N N . GLY A 1 186 ? -17.929 16.186 42.960 1.00 83.81 186 GLY A N 1
ATOM 1371 C CA . GLY A 1 186 ? -19.068 17.073 43.185 1.00 83.81 186 GLY A CA 1
ATOM 1372 C C . GLY A 1 186 ? -20.190 16.406 43.989 1.00 83.81 186 GLY A C 1
ATOM 1373 O O . GLY A 1 186 ? -20.673 16.984 44.965 1.00 83.81 186 GLY A O 1
ATOM 1374 N N . LEU A 1 187 ? -20.556 15.162 43.653 1.00 84.50 187 LEU A N 1
ATOM 1375 C CA . LEU A 1 187 ? -21.564 14.389 44.391 1.00 84.50 187 LEU A CA 1
ATOM 1376 C C . LEU A 1 187 ? -21.141 14.096 45.840 1.00 84.50 187 LEU A C 1
ATOM 1378 O O . LEU A 1 187 ? -21.952 14.207 46.766 1.00 84.50 187 LEU A O 1
ATOM 1382 N N . ALA A 1 188 ? -19.873 13.740 46.056 1.00 83.62 188 ALA A N 1
ATOM 1383 C CA . ALA A 1 188 ? -19.338 13.464 47.386 1.00 83.62 188 ALA A CA 1
ATOM 1384 C C . ALA A 1 188 ? -19.371 14.715 48.282 1.00 83.62 188 ALA A C 1
ATOM 1386 O O . ALA A 1 188 ? -19.774 14.640 49.447 1.00 83.62 188 ALA A O 1
ATOM 1387 N N . LEU A 1 189 ? -19.012 15.880 47.735 1.00 83.88 189 LEU A N 1
ATOM 1388 C CA . LEU A 1 189 ? -19.082 17.158 48.447 1.00 83.88 189 LEU A CA 1
ATOM 1389 C C . LEU A 1 189 ? -20.531 17.577 48.740 1.00 83.88 189 LEU A C 1
ATOM 1391 O O . LEU A 1 189 ? -20.823 18.035 49.848 1.00 83.88 189 LEU A O 1
ATOM 1395 N N . ALA A 1 190 ? -21.455 17.361 47.800 1.00 80.75 190 ALA A N 1
ATOM 1396 C CA . ALA A 1 190 ? -22.877 17.644 47.995 1.00 80.75 190 ALA A CA 1
ATOM 1397 C C . ALA A 1 190 ? -23.488 16.809 49.139 1.00 80.75 190 ALA A C 1
ATOM 1399 O O . ALA A 1 190 ? -24.224 17.342 49.975 1.00 80.75 190 ALA A O 1
ATOM 1400 N N . ARG A 1 191 ? -23.120 15.524 49.250 1.00 76.81 191 ARG A N 1
ATOM 1401 C CA . ARG A 1 191 ? -23.611 14.625 50.310 1.00 76.81 191 ARG A CA 1
ATOM 1402 C C . ARG A 1 191 ? -23.160 15.052 51.710 1.00 76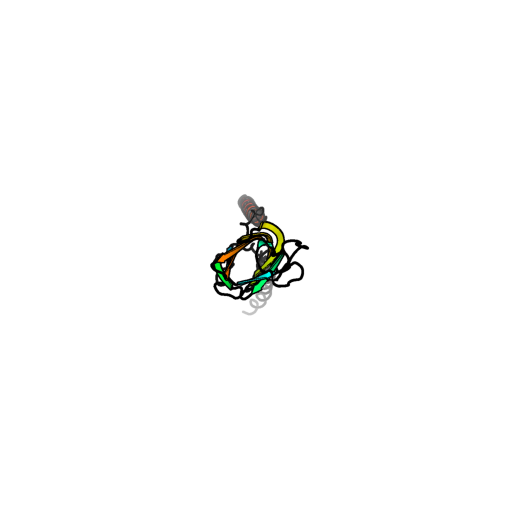.81 191 ARG A C 1
ATOM 1404 O O . ARG A 1 191 ? -23.947 14.978 52.650 1.00 76.81 191 ARG A O 1
ATOM 1411 N N . ARG A 1 192 ? -21.928 15.556 51.862 1.00 73.25 192 ARG A N 1
ATOM 1412 C CA . ARG A 1 192 ? -21.419 16.044 53.163 1.00 73.25 192 ARG A CA 1
ATOM 1413 C C . ARG A 1 192 ? -22.158 17.290 53.645 1.00 73.25 192 ARG A C 1
ATOM 1415 O O . ARG A 1 192 ? -22.377 17.444 54.840 1.00 73.25 192 ARG A O 1
ATOM 1422 N N . ARG A 1 193 ? -22.592 18.151 52.722 1.00 70.31 193 ARG A N 1
ATOM 1423 C CA . ARG A 1 193 ? -23.334 19.377 53.047 1.00 70.31 193 ARG A CA 1
ATOM 1424 C C . ARG A 1 193 ? -24.783 19.101 53.467 1.00 70.31 193 ARG A C 1
ATOM 1426 O O . ARG A 1 193 ? -25.332 19.851 54.265 1.00 70.31 193 ARG A O 1
ATOM 1433 N N . SER A 1 194 ? -25.375 18.015 52.965 1.00 60.88 194 SER A N 1
ATOM 1434 C CA . SER A 1 194 ? -26.718 17.549 53.340 1.00 60.88 194 SER A CA 1
ATOM 1435 C C . SER A 1 194 ? -26.774 16.834 54.695 1.00 60.88 194 SER A C 1
ATOM 1437 O O . SER A 1 194 ? -27.851 16.771 55.273 1.00 60.88 194 SER A O 1
ATOM 1439 N N . ALA A 1 195 ? -25.663 16.275 55.183 1.00 60.22 195 ALA A N 1
ATOM 1440 C CA . ALA A 1 195 ? -25.606 15.522 56.443 1.00 60.22 195 ALA A CA 1
ATOM 1441 C C . ALA A 1 195 ? -25.232 16.384 57.668 1.00 60.22 195 ALA A C 1
ATOM 1443 O O . ALA A 1 195 ? -25.158 15.870 58.779 1.00 60.22 195 ALA A O 1
ATOM 1444 N N . GLY A 1 196 ? -24.947 17.675 57.459 1.00 55.59 196 GLY A N 1
ATOM 1445 C CA . GLY A 1 196 ? -24.602 18.646 58.506 1.00 55.59 196 GLY A CA 1
ATOM 1446 C C . GLY A 1 196 ? -25.751 19.577 58.919 1.00 55.59 196 GLY A C 1
ATOM 1447 O O . GLY A 1 196 ? -25.488 20.622 59.511 1.00 55.59 196 GLY A O 1
ATOM 1448 N N . LYS A 1 197 ? -26.994 19.240 58.567 1.00 44.81 197 LYS A N 1
ATOM 1449 C CA . LYS A 1 197 ? -28.234 19.847 59.072 1.00 44.81 197 LYS A CA 1
ATOM 1450 C C . LYS A 1 197 ? -29.067 18.758 59.727 1.00 44.81 197 LYS A C 1
ATOM 1452 O O . LYS A 1 197 ? -29.777 19.104 60.691 1.00 44.81 197 LYS A O 1
#

Mean predicted aligned error: 14.13 Å

Radius of gyration: 30.39 Å; Cα contacts (8 Å, |Δi|>4): 386; chains: 1; bounding box: 91×38×80 Å

Organism: NCBI:txid2771352

pLDDT: mean 78.71, std 19.55, range [36.16, 97.44]

Foldseek 3Di:
DPDPPPPPPPPVVVVVVPPPPPPPPPPPPLDAAAAAWKWKKKFAKFFAAPVRHGDPFLLRGQWIDTDFMATCDIDGPRPPRHRFTKDADIDGQNPHPAKDVFRMDTDFKTWIFGDKDFPDGDRFKTKMKTWTWIDGPRHDIFIKIKIWIWGDDPNGIIIIIMIGTDDDPDDPPPCVVVVVVVVVVVVVVVVVVVVVD

Secondary structure (DSSP, 8-state):
--SSSSSSSTTTTTTSSSSSS---------PPEEP-EEEEEEEEEEEE-TTSPBPSSGGG--EEEEEEEEEEEEEETTTT-TT-B-EE--EESTT--S-EEEEEEETTEEEEEEEEEEEEE-SSEEEEEEEEEEEETTEE-EEEEEEEEEEEETTEEEEEEEEEEPPPP-PPPPTHHHHHHHHHHHHHHHHHHHS--

Sequence (197 aa):
MEEKMKKLVPKMSAFLMMATFGMFLFATIVSAAPIVGEIQFEGSSQLTDGAYNPAQTFASAEGLKFDDVTVKFSIGDFAGNNSATATYEDFIFDSFAGPITPLWSVGKFSFNLETLEIVTHTTDFLGLKGLGMLSADGFDDTKGAWILSLQTVSGLTGITFSAASAAPVAVPEPGTLLLLGSGMAGLALARRRSAGK

Nearest PDB structures (foldseek):
  1gy5-assembly1_A  TM=7.741E-01  e=1.533E+00  Homo sapiens
  6hoo-assembly1_B  TM=3.569E-01  e=1.063E-01  Klebsiella pneumoniae
  1jb5-assembly1_B  TM=6.065E-01  e=8.621E-01  Rattus norvegicus
  1jb2-assembly1_B  TM=5.972E-01  e=9.084E-01  Rattus norvegicus
  4gn2-assembly1_A  TM=4.015E-01  e=4.848E-01  Pseudomonas aeruginosa

InterPro domains:
  IPR013424 PEP-CTERM protein-sorting domain [PF07589] (170-192)
  IPR013424 PEP-CTERM protein-sorting domain [TIGR02595] (171-193)